Protein AF-A0A6J7ZLH0-F1 (afdb_monomer_lite)

Sequence (372 aa):
METKRLFKFSWMVMALAVLSSPLTAQSQAEALPAGVPGARCGTLSNPTIGTLCYTVTPGGGKVNAGGSPKNFPEVIIQATEPEYVIAEVILEIISVAGDRNLPSVSQLSAGGQASVVTKATEKLRELKQTRAEIQAKATVLSGPALIEAQAKLSTLQEEERIFENTVTSVTAAGQDAGKIKVSGASARSRSCGWANTDTCGSWVEYNIYVVKRYIGDPIAAYNRAFAVANDAKNTITRLVEENQRQSVQPSSPACVSVDSKNGWQTFNLPGQFSRIVGITGAWTILQGNHSFVGASGYAGEEANILAPYNDNKADRNSPFGALLVQLPNSGNQWISSPQSLNQPISQIAMRINDADGGLGDNSGALQVCFGN

pLDDT: mean 86.17, std 15.16, range [37.31, 98.69]

Structure (mmCIF, N/CA/C/O backbone):
data_AF-A0A6J7ZLH0-F1
#
_entry.id   AF-A0A6J7ZLH0-F1
#
loop_
_atom_site.group_PDB
_atom_site.id
_atom_site.type_symbol
_atom_site.label_atom_id
_atom_site.label_alt_id
_atom_site.label_comp_id
_atom_site.label_asym_id
_atom_site.label_entity_id
_atom_site.label_seq_id
_atom_site.pdbx_PDB_ins_code
_atom_site.Cartn_x
_atom_site.Cartn_y
_atom_site.Cartn_z
_atom_site.occupancy
_atom_site.B_iso_or_equiv
_atom_site.auth_seq_id
_atom_site.auth_comp_id
_atom_site.auth_asym_id
_atom_site.auth_atom_id
_atom_site.pdbx_PDB_model_num
ATOM 1 N N . MET A 1 1 ? 56.685 -31.724 23.270 1.00 37.31 1 MET A N 1
ATOM 2 C CA . MET A 1 1 ? 56.372 -32.252 21.924 1.00 37.31 1 MET A CA 1
ATOM 3 C C . MET A 1 1 ? 55.233 -31.394 21.400 1.00 37.31 1 MET A C 1
ATOM 5 O O . MET A 1 1 ? 54.235 -31.320 22.086 1.00 37.31 1 MET A O 1
ATOM 9 N N . GLU A 1 2 ? 55.313 -30.617 20.332 1.00 41.97 2 GLU A N 1
ATOM 10 C CA . GLU A 1 2 ? 56.259 -30.545 19.226 1.00 41.97 2 GLU A CA 1
ATOM 11 C C . GLU A 1 2 ? 56.197 -29.102 18.684 1.00 41.97 2 GLU A C 1
ATOM 13 O O . GLU A 1 2 ? 55.125 -28.528 18.510 1.00 41.97 2 GLU A O 1
ATOM 18 N N . THR A 1 3 ? 57.360 -28.488 18.505 1.00 49.75 3 THR A N 1
ATOM 19 C CA . THR A 1 3 ? 57.584 -27.123 18.019 1.00 49.75 3 THR A CA 1
ATOM 20 C C . THR A 1 3 ? 57.674 -27.128 16.493 1.00 49.75 3 THR A C 1
ATOM 22 O O . THR A 1 3 ? 58.438 -27.916 15.939 1.00 49.75 3 THR A O 1
ATOM 25 N N . LYS A 1 4 ? 56.994 -26.210 15.788 1.00 48.66 4 LYS A N 1
ATOM 26 C CA . LYS A 1 4 ? 57.308 -25.918 14.375 1.00 48.66 4 LYS A CA 1
ATOM 27 C C . LYS A 1 4 ? 57.580 -24.434 14.144 1.00 48.66 4 LYS A C 1
ATOM 29 O O . LYS A 1 4 ? 56.842 -23.556 14.577 1.00 48.66 4 LYS A O 1
ATOM 34 N N . ARG A 1 5 ? 58.746 -24.222 13.531 1.00 48.12 5 ARG A N 1
ATOM 35 C CA . ARG A 1 5 ? 59.520 -22.989 13.380 1.00 48.12 5 ARG A CA 1
ATOM 36 C C . ARG A 1 5 ? 59.145 -22.220 12.110 1.00 48.12 5 ARG A C 1
ATOM 38 O O . ARG A 1 5 ? 58.724 -22.802 11.117 1.00 48.12 5 ARG A O 1
ATOM 45 N N . LEU A 1 6 ? 59.428 -20.919 12.175 1.00 44.88 6 LEU A N 1
ATOM 46 C CA . LEU A 1 6 ? 59.580 -19.962 11.077 1.00 44.88 6 LEU A CA 1
ATOM 47 C C . LEU A 1 6 ? 60.466 -20.467 9.924 1.00 44.88 6 LEU A C 1
ATOM 49 O O . LEU A 1 6 ? 61.547 -20.991 10.177 1.00 44.88 6 LEU A O 1
ATOM 53 N N . PHE A 1 7 ? 60.092 -20.109 8.692 1.00 40.12 7 PHE A N 1
ATOM 54 C CA . PHE A 1 7 ? 61.034 -19.785 7.614 1.00 40.12 7 PHE A CA 1
ATOM 55 C C . PHE A 1 7 ? 60.488 -18.602 6.800 1.00 40.12 7 PHE A C 1
ATOM 57 O O . PHE A 1 7 ? 59.499 -18.725 6.083 1.00 40.12 7 PHE A O 1
ATOM 64 N N . LYS A 1 8 ? 61.133 -17.437 6.934 1.00 41.41 8 LYS A N 1
ATOM 65 C CA . LYS A 1 8 ? 60.992 -16.307 6.009 1.00 41.41 8 LYS A CA 1
ATOM 66 C C . LYS A 1 8 ? 62.053 -16.483 4.925 1.00 41.41 8 LYS A C 1
ATOM 68 O O . LYS A 1 8 ? 63.238 -16.388 5.227 1.00 41.41 8 LYS A O 1
ATOM 73 N N . PHE A 1 9 ? 61.636 -16.733 3.689 1.00 39.53 9 PHE A N 1
ATOM 74 C CA . PHE A 1 9 ? 62.509 -16.660 2.518 1.00 39.53 9 PHE A CA 1
ATOM 75 C C . PHE A 1 9 ? 62.306 -15.297 1.853 1.00 39.53 9 PHE A C 1
ATOM 77 O O . PHE A 1 9 ? 61.264 -15.036 1.259 1.00 39.53 9 PHE A O 1
ATOM 84 N N . SER A 1 10 ? 63.297 -14.417 2.001 1.00 38.56 10 SER A N 1
ATOM 85 C CA . SER A 1 10 ? 63.389 -13.154 1.270 1.00 38.56 10 SER A CA 1
ATOM 86 C C . SER A 1 10 ? 64.143 -13.421 -0.030 1.00 38.56 10 SER A C 1
ATOM 88 O O . SER A 1 10 ? 65.356 -13.623 -0.008 1.00 38.56 10 SER A O 1
ATOM 90 N N . TRP A 1 11 ? 63.425 -13.475 -1.152 1.00 41.34 11 TRP A N 1
ATOM 91 C CA . TRP A 1 11 ? 64.023 -13.468 -2.485 1.00 41.34 11 TRP A CA 1
ATOM 92 C C . TRP A 1 11 ? 64.081 -12.024 -2.973 1.00 41.34 11 TRP A C 1
ATOM 94 O O . TRP A 1 11 ? 63.075 -11.434 -3.360 1.00 41.34 11 TRP A O 1
ATOM 104 N N . MET A 1 12 ? 65.278 -11.450 -2.923 1.00 39.06 12 MET A N 1
ATOM 105 C CA . MET A 1 12 ? 65.593 -10.159 -3.518 1.00 39.06 12 MET A CA 1
ATOM 106 C C . MET A 1 12 ? 65.836 -10.394 -5.015 1.00 39.06 12 MET A C 1
ATOM 108 O O . MET A 1 12 ? 66.940 -10.731 -5.433 1.00 39.06 12 MET A O 1
ATOM 112 N N . VAL A 1 13 ? 64.774 -10.302 -5.819 1.00 45.72 13 VAL A N 1
ATOM 113 C CA . VAL A 1 13 ? 64.870 -10.334 -7.284 1.00 45.72 13 VAL A CA 1
ATOM 114 C C . VAL A 1 13 ? 65.174 -8.920 -7.765 1.00 45.72 13 VAL A C 1
ATOM 116 O O . VAL A 1 13 ? 64.354 -8.011 -7.650 1.00 45.72 13 VAL A O 1
ATOM 119 N N . MET A 1 14 ? 66.382 -8.742 -8.290 1.00 43.59 14 MET A N 1
ATOM 120 C CA . MET A 1 14 ? 66.830 -7.534 -8.974 1.00 43.59 14 MET A CA 1
ATOM 121 C C . MET A 1 14 ? 66.132 -7.483 -10.342 1.00 43.59 14 MET A C 1
ATOM 123 O O . MET A 1 14 ? 66.561 -8.125 -11.299 1.00 43.59 14 MET A O 1
ATOM 127 N N . ALA A 1 15 ? 64.997 -6.787 -10.417 1.00 45.91 15 ALA A N 1
ATOM 128 C CA . ALA A 1 15 ? 64.276 -6.570 -11.665 1.00 45.91 15 ALA A CA 1
ATOM 129 C C . ALA A 1 15 ? 64.981 -5.478 -12.484 1.00 45.91 15 ALA A C 1
ATOM 131 O O . ALA A 1 15 ? 64.991 -4.305 -12.112 1.00 45.91 15 ALA A O 1
ATOM 132 N N . LEU A 1 16 ? 65.576 -5.884 -13.606 1.00 41.50 16 LEU A N 1
ATOM 133 C CA . LEU A 1 16 ? 66.049 -4.991 -14.656 1.00 41.50 16 LEU A CA 1
ATOM 134 C C . LEU A 1 16 ? 64.831 -4.252 -15.241 1.00 41.50 16 LEU A C 1
ATOM 136 O O . LEU A 1 16 ? 63.992 -4.855 -15.911 1.00 41.50 16 LEU A O 1
ATOM 140 N N . ALA A 1 17 ? 64.711 -2.954 -14.969 1.00 45.16 17 ALA A N 1
ATOM 141 C CA . ALA A 1 17 ? 63.686 -2.102 -15.560 1.00 45.16 17 ALA A CA 1
ATOM 142 C C . ALA A 1 17 ? 64.024 -1.832 -17.035 1.00 45.16 17 ALA A C 1
ATOM 144 O O . ALA A 1 17 ? 64.732 -0.882 -17.365 1.00 45.16 17 ALA A O 1
ATOM 145 N N . VAL A 1 18 ? 63.517 -2.674 -17.936 1.00 47.25 18 VAL A N 1
ATOM 146 C CA . VAL A 1 18 ? 63.432 -2.335 -19.360 1.00 47.25 18 VAL A CA 1
ATOM 147 C C . VAL A 1 18 ? 62.263 -1.365 -19.514 1.00 47.25 18 VAL A C 1
ATOM 149 O O . VAL A 1 18 ? 61.099 -1.767 -19.485 1.00 47.25 18 VAL A O 1
ATOM 152 N N . LEU A 1 19 ? 62.581 -0.075 -19.651 1.00 46.66 19 LEU A N 1
ATOM 153 C CA . LEU A 1 19 ? 61.657 0.983 -20.062 1.00 46.66 19 LEU A CA 1
ATOM 154 C C . LEU A 1 19 ? 61.189 0.712 -21.501 1.00 46.66 19 LEU A C 1
ATOM 156 O O . LEU A 1 19 ? 61.671 1.303 -22.461 1.00 46.66 19 LEU A O 1
ATOM 160 N N . SER A 1 20 ? 60.252 -0.218 -21.651 1.00 49.81 20 SER A N 1
ATOM 161 C CA . SER A 1 20 ? 59.418 -0.325 -22.842 1.00 49.81 20 SER A CA 1
ATOM 162 C C . SER A 1 20 ? 58.285 0.677 -22.667 1.00 49.81 20 SER A C 1
ATOM 164 O O . SER A 1 20 ? 57.265 0.392 -22.046 1.00 49.81 20 SER A O 1
ATOM 166 N N . SER A 1 21 ? 58.489 1.902 -23.151 1.00 49.56 21 SER A N 1
ATOM 167 C CA . SER A 1 21 ? 57.381 2.838 -23.324 1.00 49.56 21 SER A CA 1
ATOM 168 C C . SER A 1 21 ? 56.337 2.141 -24.199 1.00 49.56 21 SER A C 1
ATOM 170 O O . SER A 1 21 ? 56.670 1.783 -25.333 1.00 49.56 21 SER A O 1
ATOM 172 N N . PRO A 1 22 ? 55.104 1.896 -23.718 1.00 58.06 22 PRO A N 1
ATOM 173 C CA . PRO A 1 22 ? 54.070 1.409 -24.606 1.00 58.06 22 PRO A CA 1
ATOM 174 C C . PRO A 1 22 ? 53.889 2.491 -25.666 1.00 58.06 22 PRO A C 1
ATOM 176 O O . PRO A 1 22 ? 53.563 3.634 -25.333 1.00 58.06 22 PRO A O 1
ATOM 179 N N . LEU A 1 23 ? 54.127 2.150 -26.937 1.00 48.34 23 LEU A N 1
ATOM 180 C CA . LEU A 1 23 ? 53.520 2.890 -28.033 1.00 48.34 23 LEU A CA 1
ATOM 181 C C . LEU A 1 23 ? 52.018 2.816 -27.767 1.00 48.34 23 LEU A C 1
ATOM 183 O O . LEU A 1 23 ? 51.360 1.821 -28.066 1.00 48.34 23 LEU A O 1
ATOM 187 N N . THR A 1 24 ? 51.489 3.848 -27.118 1.00 57.47 24 THR A N 1
ATOM 188 C CA . THR A 1 24 ? 50.063 4.099 -27.068 1.00 57.47 24 THR A CA 1
ATOM 189 C C . THR A 1 24 ? 49.700 4.355 -28.513 1.00 57.47 24 THR A C 1
ATOM 191 O O . THR A 1 24 ? 49.988 5.417 -29.060 1.00 57.47 24 THR A O 1
ATOM 194 N N . ALA A 1 25 ? 49.154 3.330 -29.166 1.00 53.00 25 ALA A N 1
ATOM 195 C CA . ALA A 1 25 ? 48.439 3.504 -30.408 1.00 53.00 25 ALA A CA 1
ATOM 196 C C . ALA A 1 25 ? 47.351 4.534 -30.101 1.00 53.00 25 ALA A C 1
ATOM 198 O O . ALA A 1 25 ? 46.326 4.210 -29.503 1.00 53.00 25 ALA A O 1
ATOM 199 N N . GLN A 1 26 ? 47.630 5.802 -30.404 1.00 52.09 26 GLN A N 1
ATOM 200 C CA . GLN A 1 26 ? 46.624 6.842 -30.450 1.00 52.09 26 GLN A CA 1
ATOM 201 C C . GLN A 1 26 ? 45.661 6.375 -31.529 1.00 52.09 26 GLN A C 1
ATOM 203 O O . GLN A 1 26 ? 45.924 6.550 -32.718 1.00 52.09 26 GLN A O 1
ATOM 208 N N . SER A 1 27 ? 44.593 5.686 -31.119 1.00 60.00 27 SER A N 1
ATOM 209 C CA . SER A 1 27 ? 43.479 5.414 -32.007 1.00 60.00 27 SER A CA 1
ATOM 210 C C . SER A 1 27 ? 43.005 6.787 -32.443 1.00 60.00 27 SER A C 1
ATOM 212 O O . SER A 1 27 ? 42.465 7.540 -31.628 1.00 60.00 27 SER A O 1
ATOM 214 N N . GLN A 1 28 ? 43.308 7.159 -33.683 1.00 63.62 28 GLN A N 1
ATOM 215 C CA . GLN A 1 28 ? 42.736 8.348 -34.281 1.00 63.62 28 GLN A CA 1
ATOM 216 C C . GLN A 1 28 ? 41.228 8.157 -34.175 1.00 63.62 28 GLN A C 1
ATOM 218 O O . GLN A 1 28 ? 40.677 7.234 -34.772 1.00 63.62 28 GLN A O 1
ATOM 223 N N . ALA A 1 29 ? 40.597 8.935 -33.296 1.00 72.38 29 ALA A N 1
ATOM 224 C CA . ALA A 1 29 ? 39.160 8.903 -33.137 1.00 72.38 29 ALA A CA 1
ATOM 225 C C . ALA A 1 29 ? 38.584 9.347 -34.479 1.00 72.38 29 ALA A C 1
ATOM 227 O O . ALA A 1 29 ? 38.731 10.504 -34.872 1.00 72.38 29 ALA A O 1
ATOM 228 N N . GLU A 1 30 ? 38.030 8.391 -35.214 1.00 80.25 30 GLU A N 1
ATOM 229 C CA . GLU A 1 30 ? 37.362 8.638 -36.480 1.00 80.25 30 GLU A CA 1
ATOM 230 C C . GLU A 1 30 ? 36.263 9.677 -36.225 1.00 80.25 30 GLU A C 1
ATOM 232 O O . GLU A 1 30 ? 35.485 9.548 -35.273 1.00 80.25 30 GLU A O 1
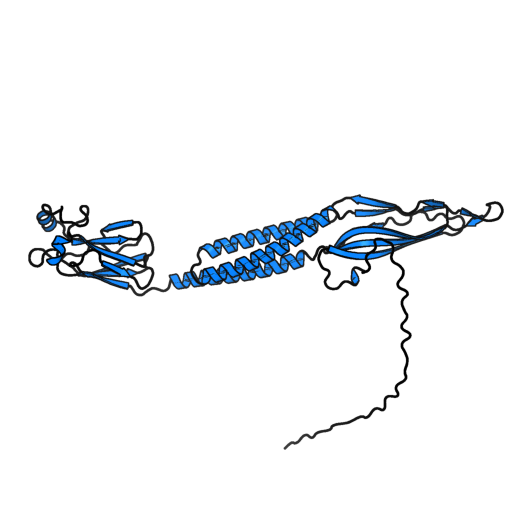ATOM 237 N N . ALA A 1 31 ? 36.268 10.765 -36.996 1.00 89.81 31 ALA A N 1
ATOM 238 C CA . ALA A 1 31 ? 35.326 11.856 -36.790 1.00 89.81 31 ALA A CA 1
ATOM 239 C C . ALA A 1 31 ? 33.901 11.334 -37.024 1.00 89.81 31 ALA A C 1
ATOM 241 O O . ALA A 1 31 ? 33.587 10.860 -38.111 1.00 89.81 31 ALA A O 1
ATOM 242 N N . LEU A 1 32 ? 33.046 11.401 -36.000 1.00 94.38 32 LEU A N 1
ATOM 243 C CA . LEU A 1 32 ? 31.659 10.950 -36.113 1.00 94.38 32 LEU A CA 1
ATOM 244 C C . LEU A 1 32 ? 30.835 11.934 -36.966 1.00 94.38 32 LEU A C 1
ATOM 246 O O . LEU A 1 32 ? 31.039 13.148 -36.849 1.00 94.38 32 LEU A O 1
ATOM 250 N N . PRO A 1 33 ? 29.870 11.448 -37.772 1.00 94.19 33 PRO A N 1
ATOM 251 C CA . PRO A 1 33 ? 28.942 12.312 -38.496 1.00 94.19 33 PRO A CA 1
ATOM 252 C C . PRO A 1 33 ? 28.145 13.235 -37.567 1.00 94.19 33 PRO A C 1
ATOM 254 O O . PRO A 1 33 ? 27.863 12.902 -36.413 1.00 94.19 33 PRO A O 1
ATOM 257 N N . ALA A 1 34 ? 27.716 14.385 -38.094 1.00 94.44 34 ALA A N 1
ATOM 258 C CA . ALA A 1 34 ? 26.834 15.295 -37.368 1.00 94.44 34 ALA A CA 1
ATOM 259 C C . ALA A 1 34 ? 25.542 14.576 -36.931 1.00 94.44 34 ALA A C 1
ATOM 261 O O . ALA A 1 34 ? 24.930 13.863 -37.721 1.00 94.44 34 ALA A O 1
ATOM 262 N N . GLY A 1 35 ? 25.141 14.764 -35.670 1.00 92.00 35 GLY A N 1
ATOM 263 C CA . GLY A 1 35 ? 23.959 14.122 -35.077 1.00 92.00 35 GLY A CA 1
ATOM 264 C C . GLY A 1 35 ? 24.227 12.771 -34.400 1.00 92.00 35 GLY A C 1
ATOM 265 O O . GLY A 1 35 ? 23.422 12.333 -33.581 1.00 92.00 35 GLY A O 1
ATOM 266 N N . VAL A 1 36 ? 25.377 12.130 -34.647 1.00 95.12 36 VAL A N 1
ATOM 267 C CA . VAL A 1 36 ? 25.744 10.885 -33.955 1.00 95.12 36 VAL A CA 1
ATOM 268 C C . VAL A 1 36 ? 26.280 11.216 -32.552 1.00 95.12 36 VAL A C 1
ATOM 270 O O . VAL A 1 36 ? 27.232 11.991 -32.430 1.00 95.12 36 VAL A O 1
ATOM 273 N N . PRO A 1 37 ? 25.712 10.651 -31.468 1.00 95.69 37 PRO A N 1
ATOM 274 C CA . PRO A 1 37 ? 26.214 10.891 -30.118 1.00 95.69 37 PRO A CA 1
ATOM 275 C C . PRO A 1 37 ? 27.626 10.317 -29.938 1.00 95.69 37 PRO A C 1
ATOM 277 O O . PRO A 1 37 ? 27.996 9.332 -30.568 1.00 95.69 37 PRO A O 1
ATOM 280 N N . GLY A 1 38 ? 28.414 10.885 -29.020 1.00 94.56 38 GLY A N 1
ATOM 281 C CA . GLY A 1 38 ? 29.811 10.471 -28.815 1.00 94.56 38 GLY A CA 1
ATOM 282 C C . GLY A 1 38 ? 30.007 9.060 -28.236 1.00 94.56 38 GLY A C 1
ATOM 283 O O . GLY A 1 38 ? 31.114 8.529 -28.291 1.00 94.56 38 GLY A O 1
ATOM 284 N N . ALA A 1 39 ? 28.958 8.434 -27.692 1.00 95.56 39 ALA A N 1
ATOM 285 C CA . ALA A 1 39 ? 29.041 7.145 -27.004 1.00 95.56 39 ALA A CA 1
ATOM 286 C C . ALA A 1 39 ? 28.343 6.013 -27.775 1.00 95.56 39 ALA A C 1
ATOM 288 O O . ALA A 1 39 ? 27.200 6.147 -28.221 1.00 95.56 39 ALA A O 1
ATOM 289 N N . ARG A 1 40 ? 29.005 4.853 -27.867 1.00 95.31 40 ARG A N 1
ATOM 290 C CA . ARG A 1 40 ? 28.391 3.618 -28.376 1.00 95.31 40 ARG A CA 1
ATOM 291 C C . ARG A 1 40 ? 27.485 3.006 -27.310 1.00 95.31 40 ARG A C 1
ATOM 293 O O . ARG A 1 40 ? 27.808 3.043 -26.126 1.00 95.31 40 ARG A O 1
ATOM 300 N N . CYS A 1 41 ? 26.375 2.388 -27.711 1.00 92.94 41 CYS A N 1
ATOM 301 C CA . CYS A 1 41 ? 25.424 1.826 -26.742 1.00 92.94 41 CYS A CA 1
ATOM 302 C C . CYS A 1 41 ? 26.053 0.752 -25.841 1.00 92.94 41 CYS A C 1
ATOM 304 O O . CYS A 1 41 ? 25.832 0.764 -24.638 1.00 92.94 41 CYS A O 1
ATOM 306 N N . GLY A 1 42 ? 26.924 -0.102 -26.388 1.00 91.00 42 GLY A N 1
ATOM 307 C CA . GLY A 1 42 ? 27.613 -1.146 -25.617 1.00 91.00 42 GLY A CA 1
ATOM 308 C C . GLY A 1 42 ? 28.707 -0.651 -24.662 1.00 91.00 42 GLY A C 1
ATOM 309 O O . GLY A 1 42 ? 29.278 -1.462 -23.944 1.00 91.00 42 GLY A O 1
ATOM 310 N N . THR A 1 43 ? 29.033 0.648 -24.659 1.00 93.38 43 THR A N 1
ATOM 311 C CA . THR A 1 43 ? 30.069 1.221 -23.779 1.00 93.38 43 THR A CA 1
ATOM 312 C C . THR A 1 43 ? 29.496 2.027 -22.617 1.00 93.38 43 THR A C 1
ATOM 314 O O . THR A 1 43 ? 30.255 2.491 -21.771 1.00 93.38 43 THR A O 1
ATOM 317 N N . LEU A 1 44 ? 28.178 2.241 -22.577 1.00 93.00 44 LEU A N 1
ATOM 318 C CA . LEU A 1 44 ? 27.542 3.002 -21.507 1.00 93.00 44 LEU A CA 1
ATOM 319 C C . LEU A 1 44 ? 27.370 2.133 -20.260 1.00 93.00 44 LEU A C 1
ATOM 321 O O . LEU A 1 44 ? 26.736 1.083 -20.308 1.00 93.00 44 LEU A O 1
ATOM 325 N N . SER A 1 45 ? 27.890 2.602 -19.129 1.00 92.56 45 SER A N 1
ATOM 326 C CA . SER A 1 45 ? 27.582 2.059 -17.809 1.00 92.56 45 SER A CA 1
ATOM 327 C C . SER A 1 45 ? 26.533 2.942 -17.133 1.00 92.56 45 SER A C 1
ATOM 329 O O . SER A 1 45 ? 26.715 4.150 -17.011 1.00 92.56 45 SER A O 1
ATOM 331 N N . ASN A 1 46 ? 25.424 2.338 -16.697 1.00 89.69 46 ASN A N 1
ATOM 332 C CA . ASN A 1 46 ? 24.328 3.016 -15.991 1.00 89.69 46 ASN A CA 1
ATOM 333 C C . ASN A 1 46 ? 23.779 4.267 -16.716 1.00 89.69 46 ASN A C 1
ATOM 335 O O . ASN A 1 46 ? 23.772 5.354 -16.130 1.00 89.69 46 ASN A O 1
ATOM 339 N N . PRO A 1 47 ? 23.325 4.152 -17.979 1.00 92.75 47 PRO A N 1
ATOM 340 C CA . PRO A 1 47 ? 22.727 5.285 -18.677 1.00 92.75 47 PRO A CA 1
ATOM 341 C C . PRO A 1 47 ? 21.519 5.833 -17.903 1.00 92.75 47 PRO A C 1
ATOM 343 O O . PRO A 1 47 ? 20.722 5.085 -17.335 1.00 92.75 47 PRO A O 1
ATOM 346 N N . THR A 1 48 ? 21.365 7.156 -17.884 1.00 89.12 48 THR A N 1
ATOM 347 C CA . THR A 1 48 ? 20.153 7.804 -17.369 1.00 89.12 48 THR A CA 1
ATOM 348 C C . THR A 1 48 ? 19.082 7.824 -18.456 1.00 89.12 48 THR A C 1
ATOM 350 O O . THR A 1 48 ? 19.401 7.842 -19.650 1.00 89.12 48 THR A O 1
ATOM 353 N N . ILE A 1 49 ? 17.802 7.809 -18.073 1.00 84.81 49 ILE A N 1
ATOM 354 C CA . ILE A 1 49 ? 16.686 7.904 -19.030 1.00 84.81 49 ILE A CA 1
ATOM 355 C C . ILE A 1 49 ? 16.887 9.134 -19.927 1.00 84.81 49 ILE A C 1
ATOM 357 O O . ILE A 1 49 ? 17.158 10.230 -19.442 1.00 84.81 49 ILE A O 1
ATOM 361 N N . GLY A 1 50 ? 16.775 8.940 -21.240 1.00 85.88 50 GLY A N 1
ATOM 362 C CA . GLY A 1 50 ? 17.024 9.965 -22.252 1.00 85.88 50 GLY A CA 1
ATOM 363 C C . GLY A 1 50 ? 18.450 9.983 -22.810 1.00 85.88 50 GLY A C 1
ATOM 364 O O . GLY A 1 50 ? 18.667 10.628 -23.834 1.00 85.88 50 GLY A O 1
ATOM 365 N N . THR A 1 51 ? 19.400 9.255 -22.208 1.00 93.75 51 THR A N 1
ATOM 366 C CA . THR A 1 51 ? 20.775 9.142 -22.727 1.00 93.75 51 THR A CA 1
ATOM 367 C C . THR A 1 51 ? 20.751 8.624 -24.164 1.00 93.75 51 THR A C 1
ATOM 369 O O . THR A 1 51 ? 20.153 7.581 -24.446 1.00 93.75 51 THR A O 1
ATOM 372 N N . LEU A 1 52 ? 21.406 9.353 -25.069 1.00 94.12 52 LEU A N 1
ATOM 373 C CA . LEU A 1 52 ? 21.576 8.948 -26.461 1.00 94.12 52 LEU A CA 1
ATOM 374 C C . LEU A 1 52 ? 22.858 8.136 -26.628 1.00 94.12 52 LEU A C 1
ATOM 376 O O . LEU A 1 52 ? 23.899 8.457 -26.056 1.00 94.12 52 LEU A O 1
ATOM 380 N N . CYS A 1 53 ? 22.790 7.105 -27.454 1.00 95.94 53 CYS A N 1
ATOM 381 C CA . CYS A 1 53 ? 23.933 6.299 -27.853 1.00 95.94 53 CYS A CA 1
ATOM 382 C C . CYS A 1 53 ? 23.771 5.855 -29.300 1.00 95.94 53 CYS A C 1
ATOM 384 O O . CYS A 1 53 ? 22.709 6.051 -29.886 1.00 95.94 53 CYS A O 1
ATOM 386 N N . TYR A 1 54 ? 24.800 5.257 -29.895 1.00 95.88 54 TYR A N 1
ATOM 387 C CA . TYR A 1 54 ? 24.673 4.703 -31.241 1.00 95.88 54 TYR A CA 1
ATOM 388 C C . TYR A 1 54 ? 25.182 3.269 -31.362 1.00 95.88 54 TYR A C 1
ATOM 390 O O . TYR A 1 54 ? 26.049 2.811 -30.611 1.00 95.88 54 TYR A O 1
ATOM 398 N N . THR A 1 55 ? 24.656 2.567 -32.361 1.00 94.88 55 THR A N 1
ATOM 399 C CA . THR A 1 55 ? 25.256 1.356 -32.930 1.00 94.88 55 THR A CA 1
ATOM 400 C C . THR A 1 55 ? 25.552 1.595 -34.401 1.00 94.88 55 THR A C 1
ATOM 402 O O . THR A 1 55 ? 24.750 2.224 -35.087 1.00 94.88 55 THR A O 1
ATOM 405 N N . VAL A 1 56 ? 26.682 1.092 -34.892 1.00 94.25 56 VAL A N 1
ATOM 406 C CA . VAL A 1 56 ? 27.068 1.208 -36.303 1.00 94.25 56 VAL A CA 1
ATOM 407 C C . VAL A 1 56 ? 26.943 -0.148 -36.985 1.00 94.25 56 VAL A C 1
ATOM 409 O O . VAL A 1 56 ? 27.406 -1.155 -36.453 1.00 94.25 56 VAL A O 1
ATOM 412 N N . THR A 1 57 ? 26.299 -0.172 -38.149 1.00 91.00 57 THR A N 1
ATOM 413 C CA . THR A 1 57 ? 26.252 -1.341 -39.032 1.00 91.00 57 THR A CA 1
ATOM 414 C C . THR A 1 57 ? 26.921 -0.965 -40.352 1.00 91.00 57 THR A C 1
ATOM 416 O O . THR A 1 57 ? 26.362 -0.138 -41.080 1.00 91.00 57 THR A O 1
ATOM 419 N N . PRO A 1 58 ? 28.109 -1.514 -40.663 1.00 88.62 58 PRO A N 1
ATOM 420 C CA . PRO A 1 58 ? 28.745 -1.271 -41.949 1.00 88.62 58 PRO A CA 1
ATOM 421 C C . PRO A 1 58 ? 27.956 -1.967 -43.062 1.00 88.62 58 PRO A C 1
ATOM 423 O O . PRO A 1 58 ? 27.401 -3.052 -42.873 1.00 88.62 58 PRO A O 1
ATOM 426 N N . GLY A 1 59 ? 27.916 -1.348 -44.235 1.00 82.81 59 GLY A N 1
ATOM 427 C CA . GLY A 1 59 ? 27.273 -1.880 -45.426 1.00 82.81 59 GLY A CA 1
ATOM 428 C C . GLY A 1 59 ? 27.993 -1.440 -46.695 1.00 82.81 59 GLY A C 1
ATOM 429 O O . GLY A 1 59 ? 28.796 -0.509 -46.704 1.00 82.81 59 GLY A O 1
ATOM 430 N N . GLY A 1 60 ? 27.726 -2.134 -47.795 1.00 77.50 60 GLY A N 1
ATOM 431 C CA . GLY A 1 60 ? 28.333 -1.798 -49.073 1.00 77.50 60 GLY A CA 1
ATOM 432 C C . GLY A 1 60 ? 28.510 -2.990 -49.994 1.00 77.50 60 GLY A C 1
ATOM 433 O O . GLY A 1 60 ? 28.101 -4.111 -49.700 1.00 77.50 60 GLY A O 1
ATOM 434 N N . GLY A 1 61 ? 29.107 -2.718 -51.148 1.00 73.19 61 GLY A N 1
ATOM 435 C CA . GLY A 1 61 ? 29.299 -3.693 -52.210 1.00 73.19 61 GLY A CA 1
ATOM 436 C C . GLY A 1 61 ? 30.143 -3.117 -53.338 1.00 73.19 61 GLY A C 1
ATOM 437 O O . GLY A 1 61 ? 30.053 -1.928 -53.656 1.00 73.19 61 GLY A O 1
ATOM 438 N N . LYS A 1 62 ? 30.970 -3.973 -53.941 1.00 74.19 62 LYS A N 1
ATOM 439 C CA . LYS A 1 62 ? 31.811 -3.655 -55.100 1.00 74.19 62 LYS A CA 1
ATOM 440 C C . LYS A 1 62 ? 31.426 -4.559 -56.261 1.00 74.19 62 LYS A C 1
ATOM 442 O O . LYS A 1 62 ? 31.201 -5.751 -56.060 1.00 74.19 62 LYS A O 1
ATOM 447 N N . VAL A 1 63 ? 31.399 -4.010 -57.469 1.00 65.88 63 VAL A N 1
ATOM 448 C CA . VAL A 1 63 ? 31.309 -4.798 -58.703 1.00 65.88 63 VAL A CA 1
ATOM 449 C C . VAL A 1 63 ? 32.390 -4.399 -59.689 1.00 65.88 63 VAL A C 1
ATOM 451 O O . VAL A 1 63 ? 32.761 -3.229 -59.808 1.00 65.88 63 VAL A O 1
ATOM 454 N N . ASN A 1 64 ? 32.871 -5.404 -60.414 1.00 73.31 64 ASN A N 1
ATOM 455 C CA . ASN A 1 64 ? 33.855 -5.243 -61.473 1.00 73.31 64 ASN A CA 1
ATOM 456 C C . ASN A 1 64 ? 33.256 -4.516 -62.692 1.00 73.31 64 ASN A C 1
ATOM 458 O O . ASN A 1 64 ? 32.040 -4.337 -62.800 1.00 73.31 64 ASN A O 1
ATOM 462 N N . ALA A 1 65 ? 34.131 -4.106 -63.612 1.00 63.84 65 ALA A N 1
ATOM 463 C CA . ALA A 1 65 ? 33.776 -3.550 -64.917 1.00 63.84 65 ALA A CA 1
ATOM 464 C C . ALA A 1 65 ? 32.661 -4.369 -65.605 1.00 63.84 65 ALA A C 1
ATOM 466 O O . ALA A 1 65 ? 32.712 -5.597 -65.628 1.00 63.84 65 ALA A O 1
ATOM 467 N N . GLY A 1 66 ? 31.638 -3.690 -66.127 1.00 60.12 66 GLY A N 1
ATOM 468 C CA . GLY A 1 66 ? 30.490 -4.290 -66.816 1.00 60.12 66 GLY A CA 1
ATOM 469 C C . GLY A 1 66 ? 29.389 -4.828 -65.894 1.00 60.12 66 GLY A C 1
ATOM 470 O O . GLY A 1 66 ? 28.314 -5.188 -66.371 1.00 60.12 66 GLY A O 1
ATOM 471 N N . GLY A 1 67 ? 29.620 -4.863 -64.577 1.00 56.88 67 GLY A N 1
ATOM 472 C CA . GLY A 1 67 ? 28.627 -5.249 -63.579 1.00 56.88 67 GLY A CA 1
ATOM 473 C C . GLY A 1 67 ? 27.948 -4.044 -62.925 1.00 56.88 67 GLY A C 1
ATOM 474 O O . GLY A 1 67 ? 28.603 -3.070 -62.565 1.00 56.88 67 GLY A O 1
ATOM 475 N N . SER A 1 68 ? 26.638 -4.139 -62.688 1.00 57.69 68 SER A N 1
ATOM 476 C CA . SER A 1 68 ? 25.946 -3.315 -61.685 1.00 57.69 68 SER A CA 1
ATOM 477 C C . SER A 1 68 ? 25.797 -4.153 -60.414 1.00 57.69 68 SER A C 1
ATOM 479 O O . SER A 1 68 ? 25.406 -5.319 -60.537 1.00 57.69 68 SER A O 1
ATOM 481 N N . PRO A 1 69 ? 26.031 -3.610 -59.205 1.00 58.38 69 PRO A N 1
ATOM 482 C CA . PRO A 1 69 ? 25.656 -4.288 -57.982 1.00 58.38 69 PRO A CA 1
ATOM 483 C C . PRO A 1 69 ? 24.131 -4.268 -57.953 1.00 58.38 69 PRO A C 1
ATOM 485 O O . PRO A 1 69 ? 23.499 -3.252 -57.660 1.00 58.38 69 PRO A O 1
ATOM 488 N N . LYS A 1 70 ? 23.534 -5.375 -58.384 1.00 57.47 70 LYS A N 1
ATOM 489 C CA . LYS A 1 70 ? 22.101 -5.606 -58.265 1.00 57.47 70 LYS A CA 1
ATOM 490 C C . LYS A 1 70 ? 21.868 -6.201 -56.880 1.00 57.47 70 LYS A C 1
ATOM 492 O O . LYS A 1 70 ? 22.578 -7.125 -56.497 1.00 57.47 70 LYS A O 1
ATOM 497 N N . ASN A 1 71 ? 20.863 -5.690 -56.173 1.00 61.22 71 ASN A N 1
ATOM 498 C CA . ASN A 1 71 ? 20.367 -6.223 -54.899 1.00 61.22 71 ASN A CA 1
ATOM 499 C C . ASN A 1 71 ? 21.297 -5.992 -53.698 1.00 61.22 71 ASN A C 1
ATOM 501 O O . ASN A 1 71 ? 21.730 -6.943 -53.049 1.00 61.22 71 ASN A O 1
ATOM 505 N N . PHE A 1 72 ? 21.563 -4.731 -53.349 1.00 67.50 72 PHE A N 1
ATOM 506 C CA . PHE A 1 72 ? 22.018 -4.468 -51.982 1.00 67.50 72 PHE A CA 1
ATOM 507 C C . PHE A 1 72 ? 20.931 -4.940 -51.010 1.00 67.50 72 PHE A C 1
ATOM 509 O O . PHE A 1 72 ? 19.752 -4.663 -51.258 1.00 67.50 72 PHE A O 1
ATOM 516 N N . PRO A 1 73 ? 21.302 -5.667 -49.945 1.00 72.31 73 PRO A N 1
ATOM 517 C CA . PRO A 1 73 ? 20.331 -6.193 -49.004 1.00 72.31 73 PRO A CA 1
ATOM 518 C C . PRO A 1 73 ? 19.561 -5.032 -48.380 1.00 72.31 73 PRO A C 1
ATOM 520 O O . PRO A 1 73 ? 20.150 -4.064 -47.895 1.00 72.31 73 PRO A O 1
ATOM 523 N N . GLU A 1 74 ? 18.235 -5.125 -48.409 1.00 80.00 74 GLU A N 1
ATOM 524 C CA . GLU A 1 74 ? 17.401 -4.226 -47.626 1.00 80.00 74 GLU A CA 1
ATOM 525 C C . GLU A 1 74 ? 17.685 -4.481 -46.148 1.00 80.00 74 GLU A C 1
ATOM 527 O O . GLU A 1 74 ? 17.573 -5.613 -45.670 1.00 80.00 74 GLU A O 1
ATOM 532 N N . VAL A 1 75 ? 18.060 -3.430 -45.421 1.00 83.56 75 VAL A N 1
ATOM 533 C CA . VAL A 1 75 ? 18.282 -3.522 -43.978 1.00 83.56 75 VAL A CA 1
ATOM 534 C C . VAL A 1 75 ? 17.033 -3.003 -43.285 1.00 83.56 75 VAL A C 1
ATOM 536 O O . VAL A 1 75 ? 16.683 -1.826 -43.409 1.00 83.56 75 VAL A O 1
ATOM 539 N N . ILE A 1 76 ? 16.352 -3.894 -42.565 1.00 83.88 76 ILE A N 1
ATOM 540 C CA . ILE A 1 76 ? 15.242 -3.537 -41.682 1.00 83.88 76 ILE A CA 1
ATOM 541 C C . ILE A 1 76 ? 15.805 -3.383 -40.276 1.00 83.88 76 ILE A C 1
ATOM 543 O O . ILE A 1 76 ? 16.288 -4.341 -39.675 1.00 83.88 76 ILE A O 1
ATOM 547 N N . ILE A 1 77 ? 15.728 -2.167 -39.754 1.00 83.38 77 ILE A N 1
ATOM 548 C CA . ILE A 1 77 ? 16.179 -1.819 -38.415 1.00 83.38 77 ILE A CA 1
ATOM 549 C C . ILE A 1 77 ? 14.948 -1.811 -37.514 1.00 83.38 77 ILE A C 1
ATOM 551 O O . ILE A 1 77 ? 13.994 -1.059 -37.738 1.00 83.38 77 ILE A O 1
ATOM 555 N N . GLN A 1 78 ? 14.972 -2.670 -36.501 1.00 81.38 78 GLN A N 1
ATOM 556 C CA . GLN A 1 78 ? 13.949 -2.755 -35.468 1.00 81.38 78 GLN A CA 1
ATOM 557 C C . GLN A 1 78 ? 14.632 -2.756 -34.101 1.00 81.38 78 GLN A C 1
ATOM 559 O O . GLN A 1 78 ? 15.672 -3.386 -33.922 1.00 81.38 78 GLN A O 1
ATOM 564 N N . ALA A 1 79 ? 14.049 -2.047 -33.134 1.00 76.12 79 ALA A N 1
ATOM 565 C CA . ALA A 1 79 ? 14.526 -2.090 -31.759 1.00 76.12 79 ALA A CA 1
ATOM 566 C C . ALA A 1 79 ? 14.320 -3.504 -31.192 1.00 76.12 79 ALA A C 1
ATOM 568 O O . ALA A 1 79 ? 13.185 -3.955 -31.041 1.00 76.12 79 ALA A O 1
ATOM 569 N N . THR A 1 80 ? 15.416 -4.207 -30.913 1.00 76.06 80 THR A N 1
ATOM 570 C CA . THR A 1 80 ? 15.418 -5.541 -30.288 1.00 76.06 80 THR A CA 1
ATOM 571 C C . THR A 1 80 ? 15.640 -5.482 -28.780 1.00 76.06 80 THR A C 1
ATOM 573 O O . THR A 1 80 ? 15.323 -6.433 -28.073 1.00 76.06 80 THR A O 1
ATOM 576 N N . GLU A 1 81 ? 16.193 -4.376 -28.287 1.00 81.31 81 GLU A N 1
ATOM 577 C CA . GLU A 1 81 ? 16.504 -4.166 -26.876 1.00 81.31 81 GLU A CA 1
ATOM 578 C C . GLU A 1 81 ? 15.318 -3.466 -26.191 1.00 81.31 81 GLU A C 1
ATOM 580 O O . GLU A 1 81 ? 14.895 -2.410 -26.662 1.00 81.31 81 GLU A O 1
ATOM 585 N N . PRO A 1 82 ? 14.771 -4.013 -25.089 1.00 79.06 82 PRO A N 1
ATOM 586 C CA . PRO A 1 82 ? 13.617 -3.425 -24.402 1.00 79.06 82 PRO A CA 1
ATOM 587 C C . PRO A 1 82 ? 13.945 -2.108 -23.682 1.00 79.06 82 PRO A C 1
ATOM 589 O O . PRO A 1 82 ? 13.036 -1.364 -23.333 1.00 79.06 82 PRO A O 1
ATOM 592 N N . GLU A 1 83 ? 15.230 -1.827 -23.467 1.00 88.00 83 GLU A N 1
ATOM 593 C CA . GLU A 1 83 ? 15.734 -0.659 -22.736 1.00 88.00 83 GLU A CA 1
ATOM 594 C C . GLU A 1 83 ? 16.038 0.545 -23.635 1.00 88.00 83 GLU A C 1
ATOM 596 O O . GLU A 1 83 ? 16.384 1.627 -23.153 1.00 88.00 83 GLU A O 1
ATOM 601 N N . TYR A 1 84 ? 15.918 0.371 -24.952 1.00 87.81 84 TYR A N 1
ATOM 602 C CA . TYR A 1 84 ? 16.254 1.390 -25.934 1.00 87.81 84 TYR A CA 1
ATOM 603 C C . TYR A 1 84 ? 15.161 1.522 -26.989 1.00 87.81 84 TYR A C 1
ATOM 605 O O . TYR A 1 84 ? 14.577 0.539 -27.445 1.00 87.81 84 TYR A O 1
ATOM 613 N N . VAL A 1 85 ? 14.955 2.751 -27.455 1.00 87.00 85 VAL A N 1
ATOM 614 C CA . VAL A 1 85 ? 14.205 3.027 -28.685 1.00 87.00 85 VAL A CA 1
ATOM 615 C C . VAL A 1 85 ? 15.106 3.628 -29.742 1.00 87.00 85 VAL A C 1
ATOM 617 O O . VAL A 1 85 ? 16.107 4.268 -29.422 1.00 87.00 85 VAL A O 1
ATOM 620 N N . ILE A 1 86 ? 14.745 3.442 -31.009 1.00 88.31 86 ILE A N 1
ATOM 621 C CA . ILE A 1 86 ? 15.426 4.113 -32.114 1.00 88.31 86 ILE A CA 1
ATOM 622 C C . ILE A 1 86 ? 14.958 5.569 -32.130 1.00 88.31 86 ILE A C 1
ATOM 624 O O . ILE A 1 86 ? 13.767 5.824 -32.275 1.00 88.31 86 ILE A O 1
ATOM 628 N N . ALA A 1 87 ? 15.892 6.499 -31.954 1.00 88.19 87 ALA A N 1
ATOM 629 C CA . ALA A 1 87 ? 15.637 7.935 -32.011 1.00 88.19 87 ALA A CA 1
ATOM 630 C C . ALA A 1 87 ? 15.883 8.490 -33.417 1.00 88.19 87 ALA A C 1
ATOM 632 O O . ALA A 1 87 ? 15.113 9.313 -33.898 1.00 88.19 87 ALA A O 1
ATOM 633 N N . GLU A 1 88 ? 16.949 8.033 -34.076 1.00 89.81 88 GLU A N 1
ATOM 634 C CA . GLU A 1 88 ? 17.339 8.508 -35.401 1.00 89.81 88 GLU A CA 1
ATOM 635 C C . GLU A 1 88 ? 18.158 7.437 -36.132 1.00 89.81 88 GLU A C 1
ATOM 637 O O . GLU A 1 88 ? 18.827 6.608 -35.509 1.00 89.81 88 GLU A O 1
ATOM 642 N N . VAL A 1 89 ? 18.113 7.445 -37.464 1.00 91.25 89 VAL A N 1
ATOM 643 C CA . VAL A 1 89 ? 18.997 6.636 -38.309 1.00 91.25 89 VAL A CA 1
ATOM 644 C C . VAL A 1 89 ? 19.733 7.567 -39.256 1.00 91.25 89 VAL A C 1
ATOM 646 O O . VAL A 1 89 ? 19.117 8.220 -40.094 1.00 91.25 89 VAL A O 1
ATOM 649 N N . ILE A 1 90 ? 21.054 7.594 -39.125 1.00 92.44 90 ILE A N 1
ATOM 650 C CA . ILE A 1 90 ? 21.948 8.435 -39.915 1.00 92.44 90 ILE A CA 1
ATOM 651 C C . ILE A 1 90 ? 22.730 7.527 -40.861 1.00 92.44 90 ILE A C 1
ATOM 653 O O . ILE A 1 90 ? 23.310 6.520 -40.452 1.00 92.44 90 ILE A O 1
ATOM 657 N N . LEU A 1 91 ? 22.730 7.879 -42.142 1.00 91.75 91 LEU A N 1
ATOM 658 C CA . LEU A 1 91 ? 23.458 7.171 -43.185 1.00 91.75 91 LEU A CA 1
ATOM 659 C C . LEU A 1 91 ? 24.680 7.995 -43.590 1.00 91.75 91 LEU A C 1
ATOM 661 O O . LEU A 1 91 ? 24.540 9.114 -44.079 1.00 91.75 91 LEU A O 1
ATOM 665 N N . GLU A 1 92 ? 25.866 7.421 -43.437 1.00 92.19 92 GLU A N 1
ATOM 666 C CA . GLU A 1 92 ? 27.119 8.013 -43.896 1.00 92.19 92 GLU A CA 1
ATOM 667 C C . GLU A 1 92 ? 27.625 7.245 -45.113 1.00 92.19 92 GLU A C 1
ATOM 669 O O . GLU A 1 92 ? 27.796 6.030 -45.060 1.00 92.19 92 GLU A O 1
ATOM 674 N N . ILE A 1 93 ? 27.891 7.947 -46.211 1.00 89.12 93 ILE A N 1
ATOM 675 C CA . ILE A 1 93 ? 28.525 7.355 -47.390 1.00 89.12 93 ILE A CA 1
ATOM 676 C C . ILE A 1 93 ? 30.035 7.541 -47.249 1.00 89.12 93 ILE A C 1
ATOM 678 O O . ILE A 1 93 ? 30.524 8.663 -47.351 1.00 89.12 93 ILE A O 1
ATOM 682 N N . ILE A 1 94 ? 30.759 6.440 -47.057 1.00 89.75 94 ILE A N 1
ATOM 683 C CA . ILE A 1 94 ? 32.219 6.424 -46.901 1.00 89.75 94 ILE A CA 1
ATOM 684 C C . ILE A 1 94 ? 32.886 6.594 -48.266 1.00 89.75 94 ILE A C 1
ATOM 686 O O . ILE A 1 94 ? 33.780 7.418 -48.450 1.00 89.75 94 ILE A O 1
ATOM 690 N N . SER A 1 95 ? 32.445 5.812 -49.255 1.00 86.31 95 SER A N 1
ATOM 691 C CA . SER A 1 95 ? 32.987 5.875 -50.610 1.00 86.31 95 SER A CA 1
ATOM 692 C C . SER A 1 95 ? 31.941 5.488 -51.652 1.00 86.31 95 SER A C 1
ATOM 694 O O . SER A 1 95 ? 31.088 4.633 -51.418 1.00 86.31 95 SER A O 1
ATOM 696 N N . VAL A 1 96 ? 31.971 6.137 -52.821 1.00 83.44 96 VAL A N 1
ATOM 697 C CA . VAL A 1 96 ? 31.057 5.823 -53.927 1.00 83.44 96 VAL A CA 1
ATOM 698 C C . VAL A 1 96 ? 31.699 6.094 -55.286 1.00 83.44 96 VAL A C 1
ATOM 700 O O . VAL A 1 96 ? 32.303 7.146 -55.500 1.00 83.44 96 VAL A O 1
ATOM 703 N N . ALA A 1 97 ? 31.505 5.177 -56.231 1.00 82.00 97 ALA A N 1
ATOM 704 C CA . ALA A 1 97 ? 31.841 5.362 -57.640 1.00 82.00 97 ALA A CA 1
ATOM 705 C C . ALA A 1 97 ? 30.729 4.817 -58.546 1.00 82.00 97 ALA A C 1
ATOM 707 O O . ALA A 1 97 ? 30.191 3.738 -58.297 1.00 82.00 97 ALA A O 1
ATOM 708 N N . GLY A 1 98 ? 30.404 5.557 -59.611 1.00 76.06 98 GLY A N 1
ATOM 709 C CA . GLY A 1 98 ? 29.317 5.230 -60.542 1.00 76.06 98 GLY A CA 1
ATOM 710 C C . GLY A 1 98 ? 28.206 6.288 -60.601 1.00 76.06 98 GLY A C 1
ATOM 711 O O . GLY A 1 98 ? 28.238 7.282 -59.868 1.00 76.06 98 GLY A O 1
ATOM 712 N N . ASP A 1 99 ? 27.228 6.083 -61.489 1.00 69.31 99 ASP A N 1
ATOM 713 C CA . ASP A 1 99 ? 25.982 6.868 -61.508 1.00 69.31 99 ASP A CA 1
ATOM 714 C C . ASP A 1 99 ? 25.040 6.425 -60.394 1.00 69.31 99 ASP A C 1
ATOM 716 O O . ASP A 1 99 ? 24.927 5.234 -60.095 1.00 69.31 99 ASP A O 1
ATOM 720 N N . ARG A 1 100 ? 24.417 7.411 -59.740 1.00 67.62 100 ARG A N 1
ATOM 721 C CA . ARG A 1 100 ? 23.996 7.301 -58.342 1.00 67.62 100 ARG A CA 1
ATOM 722 C C . ARG A 1 100 ? 22.483 7.162 -58.204 1.00 67.62 100 ARG A C 1
ATOM 724 O O . ARG A 1 100 ? 21.765 8.121 -58.454 1.00 67.62 100 ARG A O 1
ATOM 731 N N . ASN A 1 101 ? 22.042 6.033 -57.657 1.00 75.44 101 ASN A N 1
ATOM 732 C CA . ASN A 1 101 ? 20.927 6.033 -56.712 1.00 75.44 101 ASN A CA 1
ATOM 733 C C . ASN A 1 101 ? 21.528 5.832 -55.321 1.00 75.44 101 ASN A C 1
ATOM 735 O O . ASN A 1 101 ? 22.050 4.755 -55.023 1.00 75.44 101 ASN A O 1
ATOM 739 N N . LEU A 1 102 ? 21.524 6.890 -54.510 1.00 78.69 102 LEU A N 1
ATOM 740 C CA . LEU A 1 102 ? 22.009 6.821 -53.134 1.00 78.69 102 LEU A CA 1
ATOM 741 C C . LEU A 1 102 ? 21.056 5.970 -52.282 1.00 78.69 102 LEU A C 1
ATOM 743 O O . LEU A 1 102 ? 19.868 5.898 -52.609 1.00 78.69 102 LEU A O 1
ATOM 747 N N . PRO A 1 103 ? 21.547 5.326 -51.207 1.00 79.62 103 PRO A N 1
ATOM 748 C CA . PRO A 1 103 ? 20.664 4.607 -50.307 1.00 79.62 103 PRO A CA 1
ATOM 749 C C . PRO A 1 103 ? 19.684 5.605 -49.683 1.00 79.62 103 PRO A C 1
ATOM 751 O O . PRO A 1 103 ? 20.055 6.737 -49.365 1.00 79.62 103 PRO A O 1
ATOM 754 N N . SER A 1 104 ? 18.432 5.191 -49.515 1.00 82.88 104 SER A N 1
ATOM 755 C CA . SER A 1 104 ? 17.391 6.027 -48.917 1.00 82.88 104 SER A CA 1
ATOM 756 C C . SER A 1 104 ? 16.864 5.386 -47.644 1.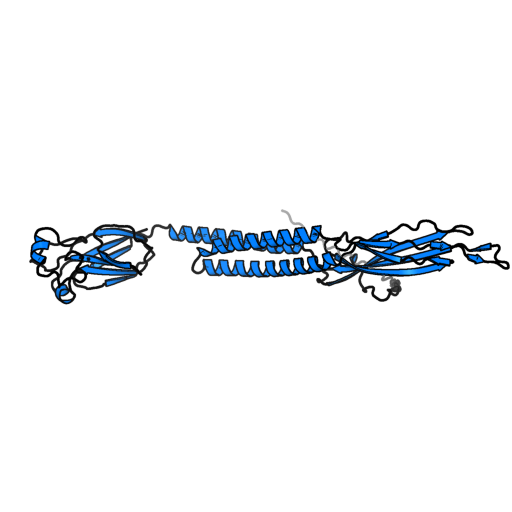00 82.88 104 SER A C 1
ATOM 758 O O . SER A 1 104 ? 16.552 4.191 -47.622 1.00 82.88 104 SER A O 1
ATOM 760 N N . VAL A 1 105 ? 16.712 6.191 -46.598 1.00 85.50 105 VAL A N 1
ATOM 761 C CA . VAL A 1 105 ? 16.083 5.783 -45.342 1.00 85.50 105 VAL A CA 1
ATOM 762 C C . VAL A 1 105 ? 14.587 6.078 -45.431 1.00 85.50 105 VAL A C 1
ATOM 764 O O . VAL A 1 105 ? 14.187 7.170 -45.824 1.00 85.50 105 VAL A O 1
ATOM 767 N N . SER A 1 106 ? 13.754 5.098 -45.094 1.00 85.94 106 SER A N 1
ATOM 768 C CA . SER A 1 106 ? 12.294 5.225 -45.088 1.00 85.94 106 SER A CA 1
ATOM 769 C C . SER A 1 106 ? 11.712 4.570 -43.840 1.00 85.94 106 SER A C 1
ATOM 771 O O . SER A 1 106 ? 12.194 3.527 -43.398 1.00 85.94 106 SER A O 1
ATOM 773 N N . GLN A 1 107 ? 10.678 5.168 -43.255 1.00 83.19 107 GLN A N 1
ATOM 774 C CA . GLN A 1 107 ? 9.959 4.581 -42.127 1.00 83.19 107 GLN A CA 1
ATOM 775 C C . GLN A 1 107 ? 8.865 3.646 -42.660 1.00 83.19 107 GLN A C 1
ATOM 777 O O . GLN A 1 107 ? 8.002 4.067 -43.423 1.00 83.19 107 GLN A O 1
ATOM 782 N N . LEU A 1 108 ? 8.913 2.368 -42.279 1.00 80.88 108 LEU A N 1
ATOM 783 C CA . LEU A 1 108 ? 7.948 1.341 -42.688 1.00 80.88 108 LEU A CA 1
ATOM 784 C C . LEU A 1 108 ? 6.676 1.345 -41.839 1.00 80.88 108 LEU A C 1
ATOM 786 O O . LEU A 1 108 ? 5.598 1.043 -42.341 1.00 80.88 108 LEU A O 1
ATOM 790 N N . SER A 1 109 ? 6.796 1.622 -40.542 1.00 77.81 109 SER A N 1
ATOM 791 C CA . SER A 1 109 ? 5.660 1.675 -39.618 1.00 77.81 109 SER A CA 1
ATOM 792 C C . SER A 1 109 ? 6.019 2.494 -38.385 1.00 77.81 109 SER A C 1
ATOM 794 O O . SER A 1 109 ? 7.191 2.547 -38.021 1.00 77.81 109 SER A O 1
ATOM 796 N N . ALA A 1 110 ? 5.026 3.076 -37.713 1.00 72.19 110 ALA A N 1
ATOM 797 C CA . ALA A 1 110 ? 5.140 3.541 -36.327 1.00 72.19 110 ALA A CA 1
ATOM 798 C C . ALA A 1 110 ? 4.789 2.392 -35.351 1.00 72.19 110 ALA A C 1
ATOM 800 O O . ALA A 1 110 ? 4.149 1.421 -35.761 1.00 72.19 110 ALA A O 1
ATOM 801 N N . GLY A 1 111 ? 5.204 2.471 -34.081 1.00 65.25 111 GLY A N 1
ATOM 802 C CA . GLY A 1 111 ? 4.700 1.572 -33.027 1.00 65.25 111 GLY A CA 1
ATOM 803 C C . GLY A 1 111 ? 5.389 0.208 -32.860 1.00 65.25 111 GLY A C 1
ATOM 804 O O . GLY A 1 111 ? 4.750 -0.760 -32.444 1.00 65.25 111 GLY A O 1
ATOM 805 N N . GLY A 1 112 ? 6.685 0.087 -33.158 1.00 63.00 112 GLY A N 1
ATOM 806 C CA . GLY A 1 112 ? 7.433 -1.178 -33.102 1.00 63.00 112 GLY A CA 1
ATOM 807 C C . GLY A 1 112 ? 7.544 -1.844 -31.719 1.00 63.00 112 GLY A C 1
ATOM 808 O O . GLY A 1 112 ? 7.971 -2.996 -31.653 1.00 63.00 112 GLY A O 1
ATOM 809 N N . GLN A 1 113 ? 7.147 -1.167 -30.633 1.00 71.69 113 GLN A N 1
ATOM 810 C CA . GLN A 1 113 ? 7.249 -1.668 -29.253 1.00 71.69 113 GLN A CA 1
ATOM 811 C C . GLN A 1 113 ? 5.904 -1.829 -28.520 1.00 71.69 113 GLN A C 1
ATOM 813 O O . GLN A 1 113 ? 5.866 -1.857 -27.288 1.00 71.69 113 GLN A O 1
ATOM 818 N N . ALA A 1 114 ? 4.792 -1.998 -29.245 1.00 75.94 114 ALA A N 1
ATOM 819 C CA . ALA A 1 114 ? 3.461 -2.148 -28.642 1.00 75.94 114 ALA A CA 1
ATOM 820 C C . ALA A 1 114 ? 3.385 -3.229 -27.537 1.00 75.94 114 ALA A C 1
ATOM 822 O O . ALA A 1 114 ? 2.678 -3.044 -26.547 1.00 75.94 114 ALA A O 1
ATOM 823 N N . SER A 1 115 ? 4.137 -4.331 -27.657 1.00 81.94 115 SER A N 1
ATOM 824 C CA . SER A 1 115 ? 4.167 -5.404 -26.650 1.00 81.94 115 SER A CA 1
ATOM 825 C C . SER A 1 115 ? 4.844 -4.991 -25.338 1.00 81.94 115 SER A C 1
ATOM 827 O O . SER A 1 115 ? 4.335 -5.324 -24.268 1.00 81.94 115 SER A O 1
ATOM 829 N N . VAL A 1 116 ? 5.957 -4.250 -25.402 1.00 83.88 116 VAL A N 1
ATOM 830 C CA . VAL A 1 116 ? 6.676 -3.751 -24.216 1.00 83.88 116 VAL A CA 1
ATOM 831 C C . VAL A 1 116 ? 5.812 -2.730 -23.485 1.00 83.88 116 VAL A C 1
ATOM 833 O O . VAL A 1 116 ? 5.631 -2.849 -22.275 1.00 83.88 116 VAL A O 1
ATOM 836 N N . VAL A 1 117 ? 5.208 -1.795 -24.229 1.00 86.00 117 VAL A N 1
ATOM 837 C CA . VAL A 1 117 ? 4.274 -0.799 -23.683 1.00 86.00 117 VAL A CA 1
ATOM 838 C C . VAL A 1 117 ? 3.096 -1.491 -23.001 1.00 86.00 117 VAL A C 1
ATOM 840 O O . VAL A 1 117 ? 2.865 -1.266 -21.817 1.00 86.00 117 VAL A O 1
ATOM 843 N N . THR A 1 118 ? 2.415 -2.405 -23.701 1.00 88.69 118 THR A N 1
ATOM 844 C CA . THR A 1 118 ? 1.253 -3.133 -23.159 1.00 88.69 118 THR A CA 1
ATOM 845 C C . THR A 1 118 ? 1.603 -3.870 -21.868 1.00 88.69 118 THR A C 1
ATOM 847 O O . THR A 1 118 ? 0.887 -3.749 -20.874 1.00 88.69 118 THR A O 1
ATOM 850 N N . LYS A 1 119 ? 2.735 -4.586 -21.846 1.00 90.94 119 LYS A N 1
ATOM 851 C CA . LYS A 1 119 ? 3.187 -5.330 -20.665 1.00 90.94 119 LYS A CA 1
ATOM 852 C C . LYS A 1 119 ? 3.529 -4.399 -19.498 1.00 90.94 119 LYS A C 1
ATOM 854 O O . LYS A 1 119 ? 3.177 -4.698 -18.360 1.00 90.94 119 LYS A O 1
ATOM 859 N N . ALA A 1 120 ? 4.189 -3.272 -19.758 1.00 91.31 120 ALA A N 1
ATOM 860 C CA . ALA A 1 120 ? 4.534 -2.299 -18.725 1.00 91.31 120 ALA A CA 1
ATOM 861 C C . ALA A 1 120 ? 3.275 -1.628 -18.137 1.00 91.31 120 ALA A C 1
ATOM 863 O O . ALA A 1 120 ? 3.146 -1.517 -16.917 1.00 91.31 120 ALA A O 1
ATOM 864 N N . THR A 1 121 ? 2.302 -1.270 -18.982 1.00 93.75 121 THR A N 1
ATOM 865 C CA . THR A 1 121 ? 0.993 -0.748 -18.558 1.00 93.75 121 THR A CA 1
ATOM 866 C C . THR A 1 121 ? 0.212 -1.765 -17.723 1.00 93.75 121 THR A C 1
ATOM 868 O O . THR A 1 121 ? -0.348 -1.412 -16.684 1.00 93.75 121 THR A O 1
ATOM 871 N N . GLU A 1 122 ? 0.191 -3.036 -18.133 1.00 95.38 122 GLU A N 1
ATOM 872 C CA . GLU A 1 122 ? -0.458 -4.108 -17.374 1.00 95.38 122 GLU A CA 1
ATOM 873 C C . GLU A 1 122 ? 0.161 -4.264 -15.980 1.00 95.38 122 GLU A C 1
ATOM 875 O O . GLU A 1 122 ? -0.560 -4.324 -14.981 1.00 95.38 122 GLU A O 1
ATOM 880 N N . LYS A 1 123 ? 1.493 -4.250 -15.897 1.00 96.12 123 LYS A N 1
ATOM 881 C CA . LYS A 1 123 ? 2.218 -4.328 -14.628 1.00 96.12 123 LYS A CA 1
ATOM 882 C C . LYS A 1 123 ? 1.985 -3.126 -13.716 1.00 96.12 123 LYS A C 1
ATOM 884 O O . LYS A 1 123 ? 1.892 -3.296 -12.502 1.00 96.12 123 LYS A O 1
ATOM 889 N N . LEU A 1 124 ? 1.822 -1.926 -14.270 1.00 96.75 124 LEU A N 1
ATOM 890 C CA . LEU A 1 124 ? 1.456 -0.748 -13.478 1.00 96.75 124 LEU A CA 1
ATOM 891 C C . LEU A 1 124 ? 0.054 -0.890 -12.875 1.00 96.75 124 LEU A C 1
ATOM 893 O O . LEU A 1 124 ? -0.163 -0.541 -11.714 1.00 96.75 124 LEU A O 1
ATOM 897 N N . ARG A 1 125 ? -0.895 -1.447 -13.637 1.00 97.50 125 ARG A N 1
ATOM 898 C CA . ARG A 1 125 ? -2.250 -1.737 -13.147 1.00 97.50 125 ARG A CA 1
ATOM 899 C C . ARG A 1 125 ? -2.234 -2.762 -12.007 1.00 97.50 125 ARG A C 1
ATOM 901 O O . ARG A 1 125 ? -2.915 -2.550 -11.007 1.00 97.50 125 ARG A O 1
ATOM 908 N N . GLU A 1 126 ? -1.446 -3.830 -12.134 1.00 97.00 126 GLU A N 1
ATOM 909 C CA . GLU A 1 126 ? -1.253 -4.846 -11.083 1.00 97.00 126 GLU A CA 1
ATOM 910 C C . GLU A 1 126 ? -0.689 -4.236 -9.786 1.00 97.00 126 GLU A C 1
ATOM 912 O O . GLU A 1 126 ? -1.193 -4.506 -8.691 1.00 97.00 126 GLU A O 1
ATOM 917 N N . LEU A 1 127 ? 0.311 -3.357 -9.901 1.00 97.69 127 LEU A N 1
ATOM 918 C CA . LEU A 1 127 ? 0.904 -2.667 -8.753 1.00 97.69 127 LEU A CA 1
ATOM 919 C C . LEU A 1 127 ? -0.109 -1.743 -8.053 1.00 97.69 127 LEU A C 1
ATOM 921 O O . LEU A 1 127 ? -0.248 -1.796 -6.830 1.00 97.69 127 LEU A O 1
ATOM 925 N N . LYS A 1 128 ? -0.878 -0.960 -8.826 1.00 97.94 128 LYS A N 1
ATOM 926 C CA . LYS A 1 128 ? -1.945 -0.082 -8.309 1.00 97.94 128 LYS A CA 1
ATOM 927 C C . LYS A 1 128 ? -3.025 -0.862 -7.558 1.00 97.94 128 LYS A C 1
ATOM 929 O O . LYS A 1 128 ? -3.462 -0.430 -6.489 1.00 97.94 128 LYS A O 1
ATOM 934 N N . GLN A 1 129 ? -3.431 -2.016 -8.089 1.00 98.19 129 GLN A N 1
ATOM 935 C CA . GLN A 1 129 ? -4.372 -2.913 -7.417 1.00 98.19 129 GLN A CA 1
ATOM 936 C C . GLN A 1 129 ? -3.793 -3.432 -6.094 1.00 98.19 129 GLN A C 1
ATOM 938 O O . GLN A 1 129 ? -4.450 -3.343 -5.059 1.00 98.19 129 GLN A O 1
ATOM 943 N N . THR A 1 130 ? -2.539 -3.891 -6.105 1.00 97.50 130 THR A N 1
ATOM 944 C CA . THR A 1 130 ? -1.853 -4.382 -4.900 1.00 97.50 130 THR A CA 1
ATOM 945 C C . THR A 1 130 ? -1.784 -3.305 -3.812 1.00 97.50 130 THR A C 1
ATOM 947 O O . THR A 1 130 ? -2.098 -3.581 -2.654 1.00 97.50 130 THR A O 1
ATOM 950 N N . ARG A 1 131 ? -1.448 -2.054 -4.161 1.00 98.12 131 ARG A N 1
ATOM 951 C CA . ARG A 1 131 ? -1.466 -0.929 -3.210 1.00 98.12 131 ARG A CA 1
ATOM 952 C C . ARG A 1 131 ? -2.854 -0.719 -2.602 1.00 98.12 131 ARG A C 1
ATOM 954 O O . ARG A 1 131 ? -2.954 -0.534 -1.392 1.00 98.12 131 ARG A O 1
ATOM 961 N N . ALA A 1 132 ? -3.912 -0.745 -3.415 1.00 98.25 132 ALA A N 1
ATOM 962 C CA . ALA A 1 132 ? -5.281 -0.560 -2.934 1.00 98.25 132 ALA A CA 1
ATOM 963 C C . ALA A 1 132 ? -5.694 -1.655 -1.932 1.00 98.25 132 ALA A C 1
ATOM 965 O O . ALA A 1 132 ? -6.276 -1.346 -0.893 1.00 98.25 132 ALA A O 1
ATOM 966 N N . GLU A 1 133 ? -5.332 -2.915 -2.192 1.00 97.75 133 GLU A N 1
ATOM 967 C CA . GLU A 1 133 ? -5.563 -4.032 -1.264 1.00 97.75 133 GLU A CA 1
ATOM 968 C C . GLU A 1 133 ? -4.816 -3.846 0.067 1.00 97.75 133 GLU A C 1
ATOM 970 O O . GLU A 1 133 ? -5.385 -4.053 1.142 1.00 97.75 133 GLU A O 1
ATOM 975 N N . ILE A 1 134 ? -3.548 -3.423 0.013 1.00 97.50 134 ILE A N 1
ATOM 976 C CA . ILE A 1 134 ? -2.734 -3.139 1.204 1.00 97.50 134 ILE A CA 1
ATOM 977 C C . ILE A 1 134 ? -3.342 -1.982 2.009 1.00 97.50 134 ILE A C 1
ATOM 979 O O . ILE A 1 134 ? -3.481 -2.078 3.229 1.00 97.50 134 ILE A O 1
ATOM 983 N N . GLN A 1 135 ? -3.745 -0.906 1.331 1.00 98.06 135 GLN A N 1
ATOM 984 C CA . GLN A 1 135 ? -4.360 0.260 1.957 1.00 98.06 135 GLN A CA 1
ATOM 985 C C . GLN A 1 135 ? -5.685 -0.095 2.637 1.00 98.06 135 GLN A C 1
ATOM 987 O O . GLN A 1 135 ? -5.918 0.336 3.763 1.00 98.06 135 GLN A O 1
ATOM 992 N N . ALA A 1 136 ? -6.521 -0.925 2.005 1.00 97.38 136 ALA A N 1
ATOM 993 C CA . ALA A 1 136 ? -7.760 -1.410 2.606 1.00 97.38 136 ALA A CA 1
ATOM 994 C C . ALA A 1 136 ? -7.496 -2.191 3.905 1.00 97.38 136 ALA A C 1
ATOM 996 O O . ALA A 1 136 ? -8.154 -1.943 4.913 1.00 97.38 136 ALA A O 1
ATOM 997 N N . LYS A 1 137 ? -6.485 -3.072 3.927 1.00 96.81 137 LYS A N 1
ATOM 998 C CA . LYS A 1 137 ? -6.094 -3.803 5.146 1.00 96.81 137 LYS A CA 1
ATOM 999 C C . LYS A 1 137 ? -5.572 -2.892 6.256 1.00 96.81 137 LYS A C 1
ATOM 1001 O O . LYS A 1 137 ? -5.802 -3.181 7.422 1.00 96.81 137 LYS A O 1
ATOM 1006 N N . ALA A 1 138 ? -4.898 -1.796 5.918 1.00 96.69 138 ALA A N 1
ATOM 1007 C CA . ALA A 1 138 ? -4.376 -0.863 6.913 1.00 96.69 138 ALA A CA 1
ATOM 1008 C C . ALA A 1 138 ? -5.477 -0.077 7.657 1.00 96.69 138 ALA A C 1
ATOM 1010 O O . ALA A 1 138 ? -5.210 0.457 8.729 1.00 96.69 138 ALA A O 1
ATOM 1011 N N . THR A 1 139 ? -6.712 -0.026 7.137 1.00 96.56 139 THR A N 1
ATOM 1012 C CA . THR A 1 139 ? -7.815 0.757 7.739 1.00 96.56 139 THR A CA 1
ATOM 1013 C C . THR A 1 139 ? -8.260 0.277 9.122 1.00 96.56 139 THR A C 1
ATOM 1015 O O . THR A 1 139 ? -8.840 1.058 9.869 1.00 96.56 139 THR A O 1
ATOM 1018 N N . VAL A 1 140 ? -7.978 -0.979 9.486 1.00 93.50 140 VAL A N 1
ATOM 1019 C CA . VAL A 1 140 ? -8.322 -1.540 10.807 1.00 93.50 140 VAL A CA 1
ATOM 1020 C C . VAL A 1 140 ? -7.235 -1.307 11.861 1.00 93.50 140 VAL A C 1
ATOM 1022 O O . VAL A 1 140 ? -7.415 -1.677 13.020 1.00 93.50 140 VAL A O 1
ATOM 1025 N N . LEU A 1 141 ? -6.086 -0.751 11.467 1.00 92.62 141 LEU A N 1
ATOM 1026 C CA . LEU A 1 141 ? -4.980 -0.464 12.375 1.00 92.62 141 LEU A CA 1
ATOM 1027 C C . LEU A 1 141 ? -5.211 0.857 13.109 1.00 92.62 141 LEU A C 1
ATOM 1029 O O . LEU A 1 141 ? -5.795 1.798 12.575 1.00 92.62 141 LEU A O 1
ATOM 1033 N N . SER A 1 142 ? -4.689 0.948 14.328 1.00 91.06 142 SER A N 1
ATOM 1034 C CA . SER A 1 142 ? -4.715 2.161 15.141 1.00 91.06 142 SER A CA 1
ATOM 1035 C C . SER A 1 142 ? -3.368 2.377 15.838 1.00 91.06 142 SER A C 1
ATOM 1037 O O . SER A 1 142 ? -2.495 1.504 15.840 1.00 91.06 142 SER A O 1
ATOM 1039 N N . GLY A 1 143 ? -3.165 3.577 16.389 1.00 91.75 143 GLY A N 1
ATOM 1040 C CA . GLY A 1 143 ? -1.978 3.899 17.182 1.00 91.75 143 GLY A CA 1
ATOM 1041 C C . GLY A 1 143 ? -0.650 3.711 16.422 1.00 91.75 143 GLY A C 1
ATOM 1042 O O . GLY A 1 143 ? -0.565 4.059 15.241 1.00 91.75 143 GLY A O 1
ATOM 1043 N N . PRO A 1 144 ? 0.401 3.172 17.072 1.00 92.19 144 PRO A N 1
ATOM 1044 C CA . PRO A 1 144 ? 1.719 2.992 16.456 1.00 92.19 144 PRO A CA 1
ATOM 1045 C C . PRO A 1 144 ? 1.721 2.108 15.200 1.00 92.19 144 PRO A C 1
ATOM 1047 O O . PRO A 1 144 ? 2.449 2.398 14.253 1.00 92.19 144 PRO A O 1
ATOM 1050 N N . ALA A 1 145 ? 0.876 1.072 15.154 1.00 93.25 145 ALA A N 1
ATOM 1051 C CA . ALA A 1 145 ? 0.782 0.177 14.001 1.00 93.25 145 ALA A CA 1
ATOM 1052 C C . ALA A 1 145 ? 0.285 0.907 12.742 1.00 93.25 145 ALA A C 1
ATOM 1054 O O . ALA A 1 145 ? 0.765 0.650 11.638 1.00 93.25 145 ALA A O 1
ATOM 1055 N N . LEU A 1 146 ? -0.643 1.858 12.900 1.00 94.75 146 LEU A N 1
ATOM 1056 C CA . LEU A 1 146 ? -1.115 2.683 11.787 1.00 94.75 146 LEU A CA 1
ATOM 1057 C C . LEU A 1 146 ? 0.003 3.580 11.234 1.00 94.75 146 LEU A C 1
ATOM 1059 O O . LEU A 1 146 ? 0.123 3.713 10.019 1.00 94.75 146 LEU A O 1
ATOM 1063 N N . ILE A 1 147 ? 0.841 4.153 12.104 1.00 95.12 147 ILE A N 1
ATOM 1064 C CA . ILE A 1 147 ? 1.978 4.996 11.698 1.00 95.12 147 ILE A CA 1
ATOM 1065 C C . ILE A 1 147 ? 2.982 4.178 10.873 1.00 95.12 147 ILE A C 1
ATOM 1067 O O . ILE A 1 147 ? 3.413 4.618 9.806 1.00 95.12 147 ILE A O 1
ATOM 1071 N N . GLU A 1 148 ? 3.318 2.964 11.322 1.00 96.31 148 GLU A N 1
ATOM 1072 C CA . GLU A 1 148 ? 4.211 2.061 10.582 1.00 96.31 148 GLU A CA 1
ATOM 1073 C C . GLU A 1 148 ? 3.618 1.669 9.218 1.00 96.31 148 GLU A C 1
ATOM 1075 O O . GLU A 1 148 ? 4.300 1.744 8.191 1.00 96.31 148 GLU A O 1
ATOM 1080 N N . ALA A 1 149 ? 2.328 1.319 9.175 1.00 96.19 149 ALA A N 1
ATOM 1081 C CA . ALA A 1 149 ? 1.631 0.995 7.933 1.00 96.19 149 ALA A CA 1
ATOM 1082 C C . ALA A 1 149 ? 1.614 2.173 6.942 1.00 96.19 149 ALA A C 1
ATOM 1084 O O . ALA A 1 149 ? 1.844 1.981 5.746 1.00 96.19 149 ALA A O 1
ATOM 1085 N N . GLN A 1 150 ? 1.388 3.397 7.429 1.00 97.88 150 GLN A N 1
ATOM 1086 C CA . GLN A 1 150 ? 1.425 4.614 6.615 1.00 97.88 150 GLN A CA 1
ATOM 1087 C C . GLN A 1 150 ? 2.821 4.879 6.041 1.00 97.88 150 GLN A C 1
ATOM 1089 O O . GLN A 1 150 ? 2.934 5.240 4.868 1.00 97.88 150 GLN A O 1
ATOM 1094 N N . ALA A 1 151 ? 3.883 4.641 6.816 1.00 97.75 151 ALA A N 1
ATOM 1095 C CA . ALA A 1 151 ? 5.254 4.766 6.325 1.00 97.75 151 ALA A CA 1
ATOM 1096 C C . ALA A 1 151 ? 5.534 3.785 5.173 1.00 97.75 151 ALA A C 1
ATOM 1098 O O . ALA A 1 151 ? 6.038 4.194 4.126 1.00 97.75 151 ALA A O 1
ATOM 1099 N N . LYS A 1 152 ? 5.129 2.513 5.313 1.00 97.88 152 LYS A N 1
ATOM 1100 C CA . LYS A 1 152 ? 5.261 1.499 4.248 1.00 97.88 152 LYS A CA 1
ATOM 1101 C C . LYS A 1 152 ? 4.466 1.859 2.989 1.00 97.88 152 LYS A C 1
ATOM 1103 O O . LYS A 1 152 ? 4.977 1.713 1.880 1.00 97.88 152 LYS A O 1
ATOM 1108 N N . LEU A 1 153 ? 3.235 2.349 3.149 1.00 97.81 153 LEU A N 1
ATOM 1109 C CA . LEU A 1 153 ? 2.400 2.797 2.030 1.00 97.81 153 LEU A CA 1
ATOM 1110 C C . LEU A 1 153 ? 3.008 3.999 1.297 1.00 97.81 153 LEU A C 1
ATOM 1112 O O . LEU A 1 153 ? 2.970 4.024 0.070 1.00 97.81 153 LEU A O 1
ATOM 1116 N N . SER A 1 154 ? 3.603 4.949 2.021 1.00 97.81 154 SER A N 1
ATOM 1117 C CA . SER A 1 154 ? 4.287 6.106 1.430 1.00 97.81 154 SER A CA 1
ATOM 1118 C C . SER A 1 154 ? 5.492 5.686 0.579 1.00 97.81 154 SER A C 1
ATOM 1120 O O . SER A 1 154 ? 5.625 6.112 -0.568 1.00 97.81 154 SER A O 1
ATOM 1122 N N . THR A 1 155 ? 6.325 4.761 1.075 1.00 97.25 155 THR A N 1
ATOM 1123 C CA . THR A 1 155 ? 7.440 4.205 0.285 1.00 97.25 155 THR A CA 1
ATOM 1124 C C . THR A 1 155 ? 6.947 3.486 -0.974 1.00 97.25 155 THR A C 1
ATOM 1126 O O . THR A 1 155 ? 7.511 3.675 -2.049 1.00 97.25 155 THR A O 1
ATOM 1129 N N . LEU A 1 156 ? 5.867 2.701 -0.874 1.00 97.75 156 LEU A N 1
ATOM 1130 C CA . LEU A 1 156 ? 5.261 2.042 -2.035 1.00 97.75 156 LEU A CA 1
ATOM 1131 C C . LEU A 1 156 ? 4.715 3.051 -3.061 1.00 97.75 156 LEU A C 1
ATOM 1133 O O . LEU A 1 156 ? 4.889 2.851 -4.260 1.00 97.75 156 LEU A O 1
ATOM 1137 N N . GLN A 1 157 ? 4.075 4.133 -2.611 1.00 97.94 157 GLN A N 1
ATOM 1138 C CA . GLN A 1 157 ? 3.573 5.191 -3.494 1.00 97.94 157 GLN A CA 1
ATOM 1139 C C . GLN A 1 157 ? 4.699 5.871 -4.279 1.00 97.94 157 GLN A C 1
ATOM 1141 O O . GLN A 1 157 ? 4.529 6.157 -5.463 1.00 97.94 157 GLN A O 1
ATOM 1146 N N . GLU A 1 158 ? 5.851 6.095 -3.647 1.00 97.00 158 GLU A N 1
ATOM 1147 C CA . GLU A 1 158 ? 7.007 6.692 -4.315 1.00 97.00 158 GLU A CA 1
ATOM 1148 C C . GLU A 1 158 ? 7.607 5.761 -5.382 1.00 97.00 158 GLU A C 1
ATOM 1150 O O . GLU A 1 158 ? 7.846 6.188 -6.512 1.00 97.00 158 GLU A O 1
ATOM 1155 N N . GLU A 1 159 ? 7.775 4.471 -5.082 1.00 96.69 159 GLU A N 1
ATOM 1156 C CA . GLU A 1 159 ? 8.246 3.490 -6.072 1.00 96.69 159 GLU A CA 1
ATOM 1157 C C . GLU A 1 159 ? 7.248 3.289 -7.224 1.00 96.69 159 GLU A C 1
ATOM 1159 O O . GLU A 1 159 ? 7.645 3.178 -8.387 1.00 96.69 159 GLU A O 1
ATOM 1164 N N . GLU A 1 160 ? 5.943 3.299 -6.936 1.00 97.12 160 GLU A N 1
ATOM 1165 C CA . GLU A 1 160 ? 4.901 3.284 -7.968 1.00 97.12 160 GLU A CA 1
ATOM 1166 C C . GLU A 1 160 ? 5.017 4.502 -8.889 1.00 97.12 160 GLU A C 1
ATOM 1168 O O . GLU A 1 160 ? 4.957 4.344 -10.108 1.00 97.12 160 GLU A O 1
ATOM 1173 N N . ARG A 1 161 ? 5.241 5.699 -8.333 1.00 96.38 161 ARG A N 1
ATOM 1174 C CA . ARG A 1 161 ? 5.432 6.935 -9.106 1.00 96.38 161 ARG A CA 1
ATOM 1175 C C . ARG A 1 161 ? 6.662 6.847 -10.013 1.00 96.38 161 ARG A C 1
ATOM 1177 O O . ARG A 1 161 ? 6.608 7.256 -11.173 1.00 96.38 161 ARG A O 1
ATOM 1184 N N . ILE A 1 162 ? 7.773 6.297 -9.517 1.00 91.81 162 ILE A N 1
ATOM 1185 C CA . ILE A 1 162 ? 8.985 6.058 -10.319 1.00 91.81 162 ILE A CA 1
ATOM 1186 C C . ILE A 1 162 ? 8.684 5.093 -11.474 1.00 91.81 162 ILE A C 1
ATOM 1188 O O . ILE A 1 162 ? 9.083 5.340 -12.621 1.00 91.81 162 ILE A O 1
ATOM 1192 N N . PHE A 1 163 ? 7.954 4.011 -11.201 1.00 94.88 163 PHE A N 1
ATOM 1193 C CA . PHE A 1 163 ? 7.573 3.056 -12.234 1.00 94.88 163 PHE A CA 1
ATOM 1194 C C . PHE A 1 163 ? 6.594 3.664 -13.252 1.00 94.88 163 PHE A C 1
ATOM 1196 O O . PHE A 1 163 ? 6.788 3.492 -14.452 1.00 94.88 163 PHE A O 1
ATOM 1203 N N . GLU A 1 164 ? 5.613 4.455 -12.820 1.00 95.31 164 GLU A N 1
ATOM 1204 C CA . GLU A 1 164 ? 4.673 5.169 -13.694 1.00 95.31 164 GLU A CA 1
ATOM 1205 C C . GLU A 1 164 ? 5.380 6.153 -14.641 1.00 95.31 164 GLU A C 1
ATOM 1207 O O . GLU A 1 164 ? 5.087 6.185 -15.841 1.00 95.31 164 GLU A O 1
ATOM 1212 N N . ASN A 1 165 ? 6.382 6.886 -14.148 1.00 91.12 165 ASN A N 1
ATOM 1213 C CA . ASN A 1 165 ? 7.230 7.741 -14.988 1.00 91.12 165 ASN A CA 1
ATOM 1214 C C . ASN A 1 165 ? 8.023 6.930 -16.026 1.00 91.12 165 ASN A C 1
ATOM 1216 O O . ASN A 1 165 ? 8.203 7.372 -17.166 1.00 91.12 165 ASN A O 1
ATOM 1220 N N . THR A 1 166 ? 8.472 5.727 -15.653 1.00 90.31 166 THR A N 1
ATOM 1221 C CA . THR A 1 166 ? 9.151 4.802 -16.573 1.00 90.31 166 THR A CA 1
ATOM 1222 C C . THR A 1 166 ? 8.182 4.315 -17.651 1.00 90.31 166 THR A C 1
ATOM 1224 O O . THR A 1 166 ? 8.492 4.404 -18.834 1.00 90.31 166 THR A O 1
ATOM 1227 N N . VAL A 1 167 ? 6.972 3.885 -17.276 1.00 91.44 167 VAL A N 1
ATOM 1228 C CA . VAL A 1 167 ? 5.922 3.462 -18.221 1.00 91.44 167 VAL A CA 1
ATOM 1229 C C . VAL A 1 167 ? 5.548 4.594 -19.175 1.00 91.44 167 VAL A C 1
ATOM 1231 O O . VAL A 1 167 ? 5.405 4.356 -20.372 1.00 91.44 167 VAL A O 1
ATOM 1234 N N . THR A 1 168 ? 5.438 5.827 -18.679 1.00 90.75 168 THR A N 1
ATOM 1235 C CA . THR A 1 168 ? 5.143 7.009 -19.505 1.00 90.75 168 THR A CA 1
ATOM 1236 C C . THR A 1 168 ? 6.256 7.262 -20.520 1.00 90.75 168 THR A C 1
ATOM 1238 O O . THR A 1 168 ? 5.978 7.415 -21.709 1.00 90.75 168 THR A O 1
ATOM 1241 N N . SER A 1 169 ? 7.517 7.211 -20.077 1.00 86.19 169 SER A N 1
ATOM 1242 C CA . SER A 1 169 ? 8.692 7.334 -20.950 1.00 86.19 169 SER A CA 1
ATOM 1243 C C . SER A 1 169 ? 8.721 6.247 -22.028 1.00 86.19 169 SER A C 1
ATOM 1245 O O . SER A 1 169 ? 8.901 6.553 -23.204 1.00 86.19 169 SER A O 1
ATOM 1247 N N . VAL A 1 170 ? 8.487 4.987 -21.646 1.00 84.94 170 VAL A N 1
ATOM 1248 C CA . VAL A 1 170 ? 8.438 3.838 -22.564 1.00 84.94 170 VAL A CA 1
ATOM 1249 C C . VAL A 1 170 ? 7.266 3.952 -23.539 1.00 84.94 170 VAL A C 1
ATOM 1251 O O . VAL A 1 170 ? 7.409 3.610 -24.707 1.00 84.94 170 VAL A O 1
ATOM 1254 N N . THR A 1 171 ? 6.114 4.459 -23.096 1.00 86.69 171 THR A N 1
ATOM 1255 C CA . THR A 1 171 ? 4.926 4.638 -23.946 1.00 86.69 171 THR A CA 1
ATOM 1256 C C . THR A 1 171 ? 5.167 5.693 -25.016 1.00 86.69 171 THR A C 1
ATOM 1258 O O . THR A 1 171 ? 4.932 5.418 -26.191 1.00 86.69 171 THR A O 1
ATOM 1261 N N . ALA A 1 172 ? 5.681 6.864 -24.627 1.00 83.81 172 ALA A N 1
ATOM 1262 C CA . ALA A 1 172 ? 6.038 7.922 -25.570 1.00 83.81 172 ALA A CA 1
ATOM 1263 C C . ALA A 1 172 ? 7.081 7.417 -26.580 1.00 83.81 172 ALA A C 1
ATOM 1265 O O . ALA A 1 172 ? 6.888 7.489 -27.788 1.00 83.81 172 ALA A O 1
ATOM 1266 N N . ALA A 1 173 ? 8.136 6.778 -26.078 1.00 77.62 173 ALA A N 1
ATOM 1267 C CA . ALA A 1 173 ? 9.206 6.242 -26.902 1.00 77.62 173 ALA A CA 1
ATOM 1268 C C . ALA A 1 173 ? 8.746 5.105 -27.839 1.00 77.62 173 ALA A C 1
ATOM 1270 O O . ALA A 1 173 ? 9.203 5.000 -28.977 1.00 77.62 173 ALA A O 1
ATOM 1271 N N . GLY A 1 174 ? 7.833 4.247 -27.382 1.00 75.25 174 GLY A N 1
ATOM 1272 C CA . GLY A 1 174 ? 7.295 3.133 -28.157 1.00 75.25 174 GLY A CA 1
ATOM 1273 C C . GLY A 1 174 ? 6.377 3.570 -29.301 1.00 75.25 174 GLY A C 1
ATOM 1274 O O . GLY A 1 174 ? 6.322 2.875 -30.318 1.00 75.25 174 GLY A O 1
ATOM 1275 N N . GLN A 1 175 ? 5.693 4.712 -29.165 1.00 74.88 175 GLN A N 1
ATOM 1276 C CA . GLN A 1 175 ? 4.933 5.333 -30.258 1.00 74.88 175 GLN A CA 1
ATOM 1277 C C . GLN A 1 175 ? 5.869 5.818 -31.376 1.00 74.88 175 GLN A C 1
ATOM 1279 O O . GLN A 1 175 ? 5.584 5.587 -32.555 1.00 74.88 175 GLN A O 1
ATOM 1284 N N . ASP A 1 176 ? 7.023 6.372 -30.999 1.00 68.06 176 ASP A N 1
ATOM 1285 C CA . ASP A 1 176 ? 8.014 6.937 -31.922 1.00 68.06 176 ASP A CA 1
ATOM 1286 C C . ASP A 1 176 ? 8.940 5.883 -32.559 1.00 68.06 176 ASP A C 1
ATOM 1288 O O . ASP A 1 176 ? 9.521 6.115 -33.621 1.00 68.06 176 ASP A O 1
ATOM 1292 N N . ALA A 1 177 ? 9.063 4.695 -31.952 1.00 66.56 177 ALA A N 1
ATOM 1293 C CA . ALA A 1 177 ? 9.946 3.622 -32.409 1.00 66.56 177 ALA A CA 1
ATOM 1294 C C . ALA A 1 177 ? 9.430 2.957 -33.697 1.00 66.56 177 ALA A C 1
ATOM 1296 O O . ALA A 1 177 ? 8.791 1.898 -33.680 1.00 66.56 177 ALA A O 1
ATOM 1297 N N . GLY A 1 178 ? 9.701 3.583 -34.838 1.00 73.75 178 GLY A N 1
ATOM 1298 C CA . GLY A 1 178 ? 9.335 3.038 -36.134 1.00 73.75 178 GLY A CA 1
ATOM 1299 C C . GLY A 1 178 ? 10.209 1.867 -36.586 1.00 73.75 178 GLY A C 1
ATOM 1300 O O . GLY A 1 178 ? 11.377 1.756 -36.216 1.00 73.75 178 GLY A O 1
ATOM 1301 N N . LYS A 1 179 ? 9.661 0.996 -37.441 1.00 82.06 179 LYS A N 1
ATOM 1302 C CA . LYS A 1 179 ? 10.491 0.099 -38.261 1.00 82.06 179 LYS A CA 1
ATOM 1303 C C . LYS A 1 179 ? 11.114 0.941 -39.362 1.00 82.06 179 LYS A C 1
ATOM 1305 O O . LYS A 1 179 ? 10.381 1.603 -40.093 1.00 82.06 179 LYS A O 1
ATOM 1310 N N . ILE A 1 180 ? 12.433 0.921 -39.495 1.00 83.56 180 ILE A N 1
ATOM 1311 C CA . ILE A 1 180 ? 13.135 1.732 -40.493 1.00 83.56 180 ILE A CA 1
ATOM 1312 C C . ILE A 1 180 ? 13.714 0.807 -41.555 1.00 83.56 180 ILE A C 1
ATOM 1314 O O . ILE A 1 180 ? 14.400 -0.162 -41.241 1.00 83.56 180 ILE A O 1
ATOM 1318 N N . LYS A 1 181 ? 13.423 1.103 -42.819 1.00 86.62 181 LYS A N 1
ATOM 1319 C CA . LYS A 1 181 ? 13.999 0.441 -43.984 1.00 86.62 181 LYS A CA 1
ATOM 1320 C C . LYS A 1 181 ? 15.051 1.341 -44.598 1.00 86.62 181 LYS A C 1
ATOM 1322 O O . LYS A 1 181 ? 14.739 2.437 -45.068 1.00 86.62 181 LYS A O 1
ATOM 1327 N N . VAL A 1 182 ? 16.275 0.836 -44.654 1.00 84.50 182 VAL A N 1
ATOM 1328 C CA . VAL A 1 182 ? 17.325 1.404 -45.494 1.00 84.50 182 VAL A CA 1
ATOM 1329 C C . VAL A 1 182 ? 17.290 0.654 -46.817 1.00 84.50 182 VAL A C 1
ATOM 1331 O O . VAL A 1 182 ? 17.608 -0.535 -46.887 1.00 84.50 182 VAL A O 1
ATOM 1334 N N . SER A 1 183 ? 16.822 1.343 -47.856 1.00 82.12 183 SER A N 1
ATOM 1335 C CA . SER A 1 183 ? 16.789 0.796 -49.210 1.00 82.12 183 SER A CA 1
ATOM 1336 C C . SER A 1 183 ? 18.191 0.844 -49.799 1.00 82.12 183 SER A C 1
ATOM 1338 O O . SER A 1 183 ? 18.902 1.840 -49.646 1.00 82.12 183 SER A O 1
ATOM 1340 N N . GLY A 1 184 ? 18.580 -0.242 -50.462 1.00 71.00 184 GLY A N 1
ATOM 1341 C CA . GLY A 1 184 ? 19.885 -0.372 -51.088 1.00 71.00 184 GLY A CA 1
ATOM 1342 C C . GLY A 1 184 ? 20.185 0.751 -52.082 1.00 71.00 184 GLY A C 1
ATOM 1343 O O . GLY A 1 184 ? 19.307 1.177 -52.832 1.00 71.00 184 GLY A O 1
ATOM 1344 N N . ALA A 1 185 ? 21.437 1.207 -52.116 1.00 66.88 185 ALA A N 1
ATOM 1345 C CA . ALA A 1 185 ? 21.921 2.013 -53.232 1.00 66.88 185 ALA A CA 1
ATOM 1346 C C . ALA A 1 185 ? 21.900 1.190 -54.524 1.00 66.88 185 ALA A C 1
ATOM 1348 O O . ALA A 1 185 ? 21.912 -0.032 -54.499 1.00 66.88 185 ALA A O 1
ATOM 1349 N N . SER A 1 186 ? 21.932 1.836 -55.680 1.00 67.69 186 SER A N 1
ATOM 1350 C CA . SER A 1 186 ? 22.358 1.157 -56.903 1.00 67.69 186 SER A CA 1
ATOM 1351 C C . SER A 1 186 ? 23.367 2.043 -57.594 1.00 67.69 186 SER A C 1
ATOM 1353 O O . SER A 1 186 ? 23.074 3.212 -57.854 1.00 67.69 186 SER A O 1
ATOM 1355 N N . ALA A 1 187 ? 24.531 1.489 -57.905 1.00 65.00 187 ALA A N 1
ATOM 1356 C CA . ALA A 1 187 ? 25.514 2.167 -58.724 1.00 65.00 187 ALA A CA 1
ATOM 1357 C C . ALA A 1 187 ? 25.490 1.552 -60.128 1.00 65.00 187 ALA A C 1
ATOM 1359 O O . ALA A 1 187 ? 25.523 0.328 -60.291 1.00 65.00 187 ALA A O 1
ATOM 1360 N N . ARG A 1 188 ? 25.372 2.388 -61.159 1.00 68.56 188 ARG A N 1
ATOM 1361 C CA . ARG A 1 188 ? 25.618 1.946 -62.538 1.00 68.56 188 ARG A CA 1
ATOM 1362 C C . ARG A 1 188 ? 27.086 2.185 -62.860 1.00 68.56 188 ARG A C 1
ATOM 1364 O O . ARG A 1 188 ? 27.620 3.242 -62.509 1.00 68.56 188 ARG A O 1
ATOM 1371 N N . SER A 1 189 ? 27.732 1.207 -63.498 1.00 70.88 189 SER A N 1
ATOM 1372 C CA . SER A 1 189 ? 29.090 1.374 -64.026 1.00 70.88 189 SER A CA 1
ATOM 1373 C C . SER A 1 189 ? 29.135 2.632 -64.885 1.00 70.88 189 SER A C 1
ATOM 1375 O O . SER A 1 189 ? 28.235 2.862 -65.694 1.00 70.88 189 SER A O 1
ATOM 1377 N N . ARG A 1 190 ? 30.171 3.450 -64.707 1.00 71.00 190 ARG A N 1
ATOM 1378 C CA . ARG A 1 190 ? 30.409 4.604 -65.577 1.00 71.00 190 ARG A CA 1
ATOM 1379 C C . ARG A 1 190 ? 31.267 4.174 -66.749 1.00 71.00 190 ARG A C 1
ATOM 1381 O O . ARG A 1 190 ? 32.204 3.401 -66.557 1.00 71.00 190 ARG A O 1
ATOM 1388 N N . SER A 1 191 ? 30.979 4.705 -67.930 1.00 72.44 191 SER A N 1
ATOM 1389 C CA . SER A 1 191 ? 31.938 4.659 -69.027 1.00 72.44 191 SER A CA 1
ATOM 1390 C C . SER A 1 191 ? 33.202 5.408 -68.603 1.00 72.44 191 SER A C 1
ATOM 1392 O O . SER A 1 191 ? 33.131 6.520 -68.079 1.00 72.44 191 SER A O 1
ATOM 1394 N N . CYS A 1 192 ? 34.351 4.785 -68.784 1.00 72.06 192 CYS A N 1
ATOM 1395 C CA . CYS A 1 192 ? 35.659 5.382 -68.614 1.00 72.06 192 CYS A CA 1
ATOM 1396 C C . CYS A 1 192 ? 36.553 5.003 -69.803 1.00 72.06 192 CYS A C 1
ATOM 1398 O O . CYS A 1 192 ? 36.151 4.238 -70.678 1.00 72.06 192 CYS A O 1
ATOM 1400 N N . GLY A 1 193 ? 37.731 5.617 -69.890 1.00 69.75 193 GLY A N 1
ATOM 1401 C CA . GLY A 1 193 ? 38.610 5.489 -71.055 1.00 69.75 193 GLY A CA 1
ATOM 1402 C C . GLY A 1 193 ? 38.343 6.530 -72.150 1.00 69.75 193 GLY A C 1
ATOM 1403 O O . GLY A 1 193 ? 37.272 7.138 -72.247 1.00 69.75 193 GLY A O 1
ATOM 1404 N N . TRP A 1 194 ? 39.364 6.769 -72.974 1.00 66.56 194 TRP A N 1
ATOM 1405 C CA . TRP A 1 194 ? 39.297 7.648 -74.141 1.00 66.56 194 TRP A CA 1
ATOM 1406 C C . TRP A 1 194 ? 38.393 6.978 -75.188 1.00 66.56 194 TRP A C 1
ATOM 1408 O O . TRP A 1 194 ? 38.793 5.983 -75.772 1.00 66.56 194 TRP A O 1
ATOM 1418 N N . ALA A 1 195 ? 37.179 7.513 -75.378 1.00 77.62 195 ALA A N 1
ATOM 1419 C CA . ALA A 1 195 ? 36.074 7.013 -76.223 1.00 77.62 195 ALA A CA 1
ATOM 1420 C C . ALA A 1 195 ? 34.922 6.258 -75.522 1.00 77.62 195 ALA A C 1
ATOM 1422 O O . ALA A 1 195 ? 34.048 5.745 -76.218 1.00 77.62 195 ALA A O 1
ATOM 1423 N N . ASN A 1 196 ? 34.832 6.252 -74.182 1.00 71.06 196 ASN A N 1
ATOM 1424 C CA . ASN A 1 196 ? 33.713 5.635 -73.436 1.00 71.06 196 ASN A CA 1
ATOM 1425 C C . ASN A 1 196 ? 33.518 4.123 -73.692 1.00 71.06 196 ASN A C 1
ATOM 1427 O O . ASN A 1 196 ? 32.430 3.596 -73.447 1.00 71.06 196 ASN A O 1
ATOM 1431 N N . THR A 1 197 ? 34.542 3.426 -74.192 1.00 65.94 197 THR A N 1
ATOM 1432 C CA . THR A 1 197 ? 34.478 1.992 -74.513 1.00 65.94 197 THR A CA 1
ATOM 1433 C C . THR A 1 197 ? 34.718 1.094 -73.305 1.00 65.94 197 THR A C 1
ATOM 1435 O O . THR A 1 197 ? 34.264 -0.048 -73.316 1.00 65.94 197 THR A O 1
ATOM 1438 N N . ASP A 1 198 ? 35.376 1.598 -72.256 1.00 69.00 198 ASP A N 1
ATOM 1439 C CA . ASP A 1 198 ? 35.605 0.840 -71.029 1.00 69.00 198 ASP A CA 1
ATOM 1440 C C . ASP A 1 198 ? 34.533 1.182 -69.997 1.00 69.00 198 ASP A C 1
ATOM 1442 O O . ASP A 1 198 ? 34.047 2.306 -69.909 1.00 69.00 198 ASP A O 1
ATOM 1446 N N . THR A 1 199 ? 34.148 0.216 -69.173 1.00 68.81 199 THR A N 1
ATOM 1447 C CA . THR A 1 199 ? 33.301 0.477 -68.005 1.00 68.81 199 THR A CA 1
ATOM 1448 C C . THR A 1 199 ? 34.149 0.405 -66.754 1.00 68.81 199 THR A C 1
ATOM 1450 O O . THR A 1 199 ? 34.764 -0.624 -66.483 1.00 68.81 199 THR A O 1
ATOM 1453 N N . CYS A 1 200 ? 34.138 1.457 -65.950 1.00 74.00 200 CYS A N 1
ATOM 1454 C CA . CYS A 1 200 ? 34.751 1.427 -64.636 1.00 74.00 200 CYS A CA 1
ATOM 1455 C C . CYS A 1 200 ? 33.794 0.722 -63.680 1.00 74.00 200 CYS A C 1
ATOM 1457 O O . CYS A 1 200 ? 32.581 0.957 -63.710 1.00 74.00 200 CYS A O 1
ATOM 1459 N N . GLY A 1 201 ? 34.346 -0.166 -62.848 1.00 74.31 201 GLY A N 1
ATOM 1460 C CA . GLY A 1 201 ? 33.599 -0.806 -61.770 1.00 74.31 201 GLY A CA 1
ATOM 1461 C C . GLY A 1 201 ? 32.868 0.230 -60.917 1.00 74.31 201 GLY A C 1
ATOM 1462 O O . GLY A 1 201 ? 33.231 1.408 -60.877 1.00 74.31 201 GLY A O 1
ATOM 1463 N N . SER A 1 202 ? 31.811 -0.208 -60.250 1.00 75.88 202 SER A N 1
ATOM 1464 C CA . SER A 1 202 ? 31.024 0.660 -59.381 1.00 75.88 202 SER A CA 1
ATOM 1465 C C . SER A 1 202 ? 31.011 0.097 -57.972 1.00 75.88 202 SER A C 1
ATOM 1467 O O . SER A 1 202 ? 31.071 -1.118 -57.766 1.00 75.88 202 SER A O 1
ATOM 1469 N N . TRP A 1 203 ? 31.000 0.983 -56.987 1.00 80.75 203 TRP A N 1
ATOM 1470 C CA . TRP A 1 203 ? 30.925 0.581 -55.595 1.00 80.75 203 TRP A CA 1
ATOM 1471 C C . TRP A 1 203 ? 30.245 1.644 -54.761 1.00 80.75 203 TRP A C 1
ATOM 1473 O O . TRP A 1 203 ? 30.214 2.822 -55.116 1.00 80.75 203 TRP A O 1
ATOM 1483 N N . VAL A 1 204 ? 29.714 1.197 -53.636 1.00 82.06 204 VAL A N 1
ATOM 1484 C CA . VAL A 1 204 ? 29.246 2.058 -52.562 1.00 82.06 204 VAL A CA 1
ATOM 1485 C C . VAL A 1 204 ? 29.608 1.390 -51.249 1.00 82.06 204 VAL A C 1
ATOM 1487 O O . VAL A 1 204 ? 29.435 0.182 -51.082 1.00 82.06 204 VAL A O 1
ATOM 1490 N N . GLU A 1 205 ? 30.137 2.182 -50.339 1.00 85.75 205 GLU A N 1
ATOM 1491 C CA . GLU A 1 205 ? 30.484 1.797 -48.984 1.00 85.75 205 GLU A CA 1
ATOM 1492 C C . GLU A 1 205 ? 29.858 2.825 -48.054 1.00 85.75 205 GLU A C 1
ATOM 1494 O O . GLU A 1 205 ? 29.960 4.031 -48.298 1.00 85.75 205 GLU A O 1
ATOM 1499 N N . TYR A 1 206 ? 29.139 2.354 -47.044 1.00 88.31 206 TYR A N 1
ATOM 1500 C CA . TYR A 1 206 ? 28.377 3.213 -46.155 1.00 88.31 206 TYR A CA 1
ATOM 1501 C C . TYR A 1 206 ? 28.307 2.642 -44.741 1.00 88.31 206 TYR A C 1
ATOM 1503 O O . TYR A 1 206 ? 28.344 1.431 -44.531 1.00 88.31 206 TYR A O 1
ATOM 1511 N N . ASN A 1 207 ? 28.131 3.532 -43.773 1.00 92.50 207 ASN A N 1
ATOM 1512 C CA . ASN A 1 207 ? 27.804 3.196 -42.397 1.00 92.50 207 ASN A CA 1
ATOM 1513 C C . ASN A 1 207 ? 26.353 3.581 -42.112 1.00 92.50 207 ASN A C 1
ATOM 1515 O O . ASN A 1 207 ? 25.900 4.672 -42.461 1.00 92.50 207 ASN A O 1
ATOM 1519 N N . ILE A 1 208 ? 25.627 2.691 -41.439 1.00 92.25 208 ILE A N 1
ATOM 1520 C CA . ILE A 1 208 ? 24.329 3.007 -40.847 1.00 92.25 208 ILE A CA 1
ATOM 1521 C C . ILE A 1 208 ? 24.540 3.211 -39.349 1.00 92.25 208 ILE A C 1
ATOM 1523 O O . ILE A 1 208 ? 24.812 2.254 -38.620 1.00 92.25 208 ILE A O 1
ATOM 1527 N N . TYR A 1 209 ? 24.383 4.446 -38.890 1.00 94.19 209 TYR A N 1
ATOM 1528 C CA . TYR A 1 209 ? 24.363 4.797 -37.477 1.00 94.19 209 TYR A CA 1
ATOM 1529 C C . TYR A 1 209 ? 22.922 4.773 -36.982 1.00 94.19 209 TYR A C 1
ATOM 1531 O O . TYR A 1 209 ? 22.082 5.553 -37.422 1.00 94.19 209 TYR A O 1
ATOM 1539 N N . VAL A 1 210 ? 22.633 3.876 -36.047 1.00 93.44 210 VAL A N 1
ATOM 1540 C CA . VAL A 1 210 ? 21.340 3.820 -35.363 1.00 93.44 210 VAL A CA 1
ATOM 1541 C C . VAL A 1 210 ? 21.503 4.524 -34.032 1.00 93.44 210 VAL A C 1
ATOM 1543 O O . VAL A 1 210 ? 22.108 3.969 -33.113 1.00 93.44 210 VAL A O 1
ATOM 1546 N N . VAL A 1 211 ? 20.992 5.748 -33.945 1.00 93.38 211 VAL A N 1
ATOM 1547 C CA . VAL A 1 211 ? 20.942 6.509 -32.701 1.00 93.38 211 VAL A CA 1
ATOM 1548 C C . VAL A 1 211 ? 19.793 5.960 -31.873 1.00 93.38 211 VAL A C 1
ATOM 1550 O O . VAL A 1 211 ? 18.635 5.949 -32.294 1.00 93.38 211 VAL A O 1
ATOM 1553 N N . LYS A 1 212 ? 20.122 5.487 -30.680 1.00 92.38 212 LYS A N 1
ATOM 1554 C CA . LYS A 1 212 ? 19.182 4.939 -29.717 1.00 92.38 212 LYS A CA 1
ATOM 1555 C C . LYS A 1 212 ? 19.056 5.877 -28.524 1.00 92.38 212 LYS A C 1
ATOM 1557 O O . LYS A 1 212 ? 20.038 6.485 -28.102 1.00 92.38 212 LYS A O 1
ATOM 1562 N N . ARG A 1 213 ? 17.858 5.958 -27.952 1.00 90.38 213 ARG A N 1
ATOM 1563 C CA . ARG A 1 213 ? 17.585 6.637 -26.683 1.00 90.38 213 ARG A CA 1
ATOM 1564 C C . ARG A 1 213 ? 17.290 5.593 -25.621 1.00 90.38 213 ARG A C 1
ATOM 1566 O O . ARG A 1 213 ? 16.406 4.762 -25.818 1.00 90.38 213 ARG A O 1
ATOM 1573 N N . TYR A 1 214 ? 18.013 5.647 -24.510 1.00 91.12 214 TYR A N 1
ATOM 1574 C CA . TYR A 1 214 ? 17.748 4.796 -23.357 1.00 91.12 214 TYR A CA 1
ATOM 1575 C C . TYR A 1 214 ? 16.443 5.218 -22.673 1.00 91.12 214 TYR A C 1
ATOM 1577 O O . TYR A 1 214 ? 16.265 6.395 -22.348 1.00 91.12 214 TYR A O 1
ATOM 1585 N N . ILE A 1 215 ? 15.533 4.272 -22.452 1.00 86.94 215 ILE A N 1
ATOM 1586 C CA . ILE A 1 215 ? 14.214 4.506 -21.835 1.00 86.94 215 ILE A CA 1
ATOM 1587 C C . ILE A 1 215 ? 14.108 3.931 -20.418 1.00 86.94 215 ILE A C 1
ATOM 1589 O O . ILE A 1 215 ? 13.062 4.056 -19.782 1.00 86.94 215 ILE A O 1
ATOM 1593 N N . GLY A 1 216 ? 15.196 3.351 -19.904 1.00 88.06 216 GLY A N 1
ATOM 1594 C CA . GLY A 1 216 ? 15.195 2.606 -18.649 1.00 88.06 216 GLY A CA 1
ATOM 1595 C C . GLY A 1 216 ? 14.879 1.127 -18.853 1.00 88.06 216 GLY A C 1
ATOM 1596 O O . GLY A 1 216 ? 14.443 0.714 -19.923 1.00 88.06 216 GLY A O 1
ATOM 1597 N N . ASP A 1 217 ? 15.063 0.339 -17.796 1.00 89.88 217 ASP A N 1
ATOM 1598 C CA . ASP A 1 217 ? 14.590 -1.042 -17.734 1.00 89.88 217 ASP A CA 1
ATOM 1599 C C . ASP A 1 217 ? 13.227 -1.079 -17.010 1.00 89.88 217 ASP A C 1
ATOM 1601 O O . ASP A 1 217 ? 13.181 -1.040 -15.769 1.00 89.88 217 ASP A O 1
ATOM 1605 N N . PRO A 1 218 ? 12.096 -1.133 -17.748 1.00 88.38 218 PRO A N 1
ATOM 1606 C CA . PRO A 1 218 ? 10.770 -1.196 -17.140 1.00 88.38 218 PRO A CA 1
ATOM 1607 C C . PRO A 1 218 ? 10.564 -2.475 -16.321 1.00 88.38 218 PRO A C 1
ATOM 1609 O O . PRO A 1 218 ? 9.777 -2.464 -15.375 1.00 88.38 218 PRO A O 1
ATOM 1612 N N . ILE A 1 219 ? 11.269 -3.566 -16.638 1.00 89.88 219 ILE A N 1
ATOM 1613 C CA . ILE A 1 219 ? 11.178 -4.823 -15.890 1.00 89.88 219 ILE A CA 1
ATOM 1614 C C . ILE A 1 219 ? 11.899 -4.670 -14.551 1.00 89.88 219 ILE A C 1
ATOM 1616 O O . ILE A 1 219 ? 11.324 -5.009 -13.516 1.00 89.88 219 ILE A O 1
ATOM 1620 N N . ALA A 1 220 ? 13.112 -4.112 -14.532 1.00 90.81 220 ALA A N 1
ATOM 1621 C CA . ALA A 1 220 ? 13.795 -3.818 -13.273 1.00 90.81 220 ALA A CA 1
ATOM 1622 C C . ALA A 1 220 ? 13.029 -2.797 -12.424 1.00 90.81 220 ALA A C 1
ATOM 1624 O O . ALA A 1 220 ? 12.936 -2.976 -11.210 1.00 90.81 220 ALA A O 1
ATOM 1625 N N . ALA A 1 221 ? 12.459 -1.751 -13.033 1.00 92.38 221 ALA A N 1
ATOM 1626 C CA . ALA A 1 221 ? 11.641 -0.770 -12.319 1.00 92.38 221 ALA A CA 1
ATOM 1627 C C . ALA A 1 221 ? 10.406 -1.417 -11.673 1.00 92.38 221 ALA A C 1
ATOM 1629 O O . ALA A 1 221 ? 10.164 -1.214 -10.483 1.00 92.38 221 ALA A O 1
ATOM 1630 N N . TYR A 1 222 ? 9.691 -2.267 -12.415 1.00 95.00 222 TYR A N 1
ATOM 1631 C CA . TYR A 1 222 ? 8.590 -3.056 -11.870 1.00 95.00 222 TYR A CA 1
ATOM 1632 C C . TYR A 1 222 ? 9.041 -3.962 -10.718 1.00 95.00 222 TYR A C 1
ATOM 1634 O O . TYR A 1 222 ? 8.420 -3.958 -9.659 1.00 95.00 222 TYR A O 1
ATOM 1642 N N . ASN A 1 223 ? 10.125 -4.724 -10.896 1.00 95.44 223 ASN A N 1
ATOM 1643 C CA . ASN A 1 223 ? 10.600 -5.672 -9.887 1.00 95.44 223 ASN A CA 1
ATOM 1644 C C . ASN A 1 223 ? 10.981 -4.977 -8.571 1.00 95.44 223 ASN A C 1
ATOM 1646 O O . ASN A 1 223 ? 10.693 -5.514 -7.501 1.00 95.44 223 ASN A O 1
ATOM 1650 N N . ARG A 1 224 ? 11.578 -3.777 -8.632 1.00 95.81 224 ARG A N 1
ATOM 1651 C CA . ARG A 1 224 ? 11.854 -2.958 -7.439 1.00 95.81 224 ARG A CA 1
ATOM 1652 C C . ARG A 1 224 ? 10.566 -2.541 -6.731 1.00 95.81 224 ARG A C 1
ATOM 1654 O O . ARG A 1 224 ? 10.413 -2.819 -5.543 1.00 95.81 224 ARG A O 1
ATOM 1661 N N . ALA A 1 225 ? 9.618 -1.959 -7.465 1.00 96.38 225 ALA A N 1
ATOM 1662 C CA . ALA A 1 225 ? 8.350 -1.518 -6.891 1.00 96.38 225 ALA A CA 1
ATOM 1663 C C . ALA A 1 225 ? 7.535 -2.691 -6.314 1.00 96.38 225 ALA A C 1
ATOM 1665 O O . ALA A 1 225 ? 6.960 -2.593 -5.231 1.00 96.38 225 ALA A O 1
ATOM 1666 N N . PHE A 1 226 ? 7.544 -3.841 -6.990 1.00 97.00 226 PHE A N 1
ATOM 1667 C CA . PHE A 1 226 ? 6.874 -5.055 -6.533 1.00 97.00 226 PHE A CA 1
ATOM 1668 C C . PHE A 1 226 ? 7.528 -5.658 -5.279 1.00 97.00 226 PHE A C 1
ATOM 1670 O O . PHE A 1 226 ? 6.828 -6.170 -4.405 1.00 97.00 226 PHE A O 1
ATOM 1677 N N . ALA A 1 227 ? 8.855 -5.571 -5.139 1.00 97.50 227 ALA A N 1
ATOM 1678 C CA . ALA A 1 227 ? 9.543 -5.980 -3.915 1.00 97.50 227 ALA A CA 1
ATOM 1679 C C . ALA A 1 227 ? 9.093 -5.134 -2.709 1.00 97.50 227 ALA A C 1
ATOM 1681 O O . ALA A 1 227 ? 8.758 -5.694 -1.664 1.00 97.50 227 ALA A O 1
ATOM 1682 N N . VAL A 1 228 ? 8.991 -3.810 -2.879 1.00 97.31 228 VAL A N 1
ATOM 1683 C CA . VAL A 1 228 ? 8.458 -2.899 -1.850 1.00 97.31 228 VAL A CA 1
ATOM 1684 C C . VAL A 1 228 ? 6.986 -3.190 -1.550 1.00 97.31 228 VAL A C 1
ATOM 1686 O O . VAL A 1 228 ? 6.588 -3.204 -0.386 1.00 97.31 228 VAL A O 1
ATOM 1689 N N . ALA A 1 229 ? 6.180 -3.505 -2.568 1.00 97.88 229 ALA A N 1
ATOM 1690 C CA . ALA A 1 229 ? 4.784 -3.892 -2.377 1.00 97.88 229 ALA A CA 1
ATOM 1691 C C . ALA A 1 229 ? 4.642 -5.165 -1.526 1.00 97.88 229 ALA A C 1
ATOM 1693 O O . ALA A 1 229 ? 3.804 -5.215 -0.625 1.00 97.88 229 ALA A O 1
ATOM 1694 N N . ASN A 1 230 ? 5.478 -6.180 -1.768 1.00 97.81 230 ASN A N 1
ATOM 1695 C CA . ASN A 1 230 ? 5.474 -7.414 -0.978 1.00 97.81 230 ASN A CA 1
ATOM 1696 C C . ASN A 1 230 ? 5.929 -7.184 0.467 1.00 97.81 230 ASN A C 1
ATOM 1698 O O . ASN A 1 230 ? 5.303 -7.707 1.388 1.00 97.81 230 ASN A O 1
ATOM 1702 N N . ASP A 1 231 ? 6.971 -6.378 0.680 1.00 97.88 231 ASP A N 1
ATOM 1703 C CA . ASP A 1 231 ? 7.417 -5.993 2.024 1.00 97.88 231 ASP A CA 1
ATOM 1704 C C . ASP A 1 231 ? 6.313 -5.251 2.800 1.00 97.88 231 ASP A C 1
ATOM 1706 O O . ASP A 1 231 ? 5.990 -5.612 3.937 1.00 97.88 231 ASP A O 1
ATOM 1710 N N . ALA A 1 232 ? 5.654 -4.278 2.159 1.00 97.56 232 ALA A N 1
ATOM 1711 C CA . ALA A 1 232 ? 4.525 -3.553 2.736 1.00 97.56 232 ALA A CA 1
ATOM 1712 C C . ALA A 1 232 ? 3.349 -4.489 3.061 1.00 97.56 232 ALA A C 1
ATOM 1714 O O . ALA A 1 232 ? 2.801 -4.437 4.164 1.00 97.56 232 ALA A O 1
ATOM 1715 N N . LYS A 1 233 ? 2.991 -5.392 2.138 1.00 98.12 233 LYS A N 1
ATOM 1716 C CA . LYS A 1 233 ? 1.925 -6.387 2.326 1.00 98.12 233 LYS A CA 1
ATOM 1717 C C . LYS A 1 233 ? 2.196 -7.303 3.517 1.00 98.12 233 LYS A C 1
ATOM 1719 O O . LYS A 1 233 ? 1.294 -7.522 4.329 1.00 98.12 233 LYS A O 1
ATOM 1724 N N . ASN A 1 234 ? 3.415 -7.825 3.627 1.00 97.94 234 ASN A N 1
ATOM 1725 C CA . ASN A 1 234 ? 3.812 -8.716 4.715 1.00 97.94 234 ASN A CA 1
ATOM 1726 C C . ASN A 1 234 ? 3.822 -7.975 6.057 1.00 97.94 234 ASN A C 1
ATOM 1728 O O . ASN A 1 234 ? 3.250 -8.465 7.030 1.00 97.94 234 ASN A O 1
ATOM 1732 N N . THR A 1 235 ? 4.389 -6.765 6.088 1.00 97.69 235 THR A N 1
ATOM 1733 C CA . THR A 1 235 ? 4.423 -5.919 7.290 1.00 97.69 235 THR A CA 1
ATOM 1734 C C . THR A 1 235 ? 3.014 -5.606 7.787 1.00 97.69 235 THR A C 1
ATOM 1736 O O . THR A 1 235 ? 2.703 -5.838 8.950 1.00 97.69 235 THR A O 1
ATOM 1739 N N . ILE A 1 236 ? 2.129 -5.138 6.905 1.00 97.00 236 ILE A N 1
ATOM 1740 C CA . ILE A 1 236 ? 0.760 -4.765 7.284 1.00 97.00 236 ILE A CA 1
ATOM 1741 C C . ILE A 1 236 ? -0.056 -5.988 7.702 1.00 97.00 236 ILE A C 1
ATOM 1743 O O . ILE A 1 236 ? -0.831 -5.900 8.647 1.00 97.00 236 ILE A O 1
ATOM 1747 N N . THR A 1 237 ? 0.147 -7.144 7.066 1.00 97.62 237 THR A N 1
ATOM 1748 C CA . THR A 1 237 ? -0.508 -8.391 7.495 1.00 97.62 237 THR A CA 1
ATOM 1749 C C . THR A 1 237 ? -0.098 -8.760 8.924 1.00 97.62 237 THR A C 1
ATOM 1751 O O . THR A 1 237 ? -0.974 -8.988 9.756 1.00 97.62 237 THR A O 1
ATOM 1754 N N . ARG A 1 238 ? 1.203 -8.710 9.245 1.00 97.94 238 ARG A N 1
ATOM 1755 C CA . ARG A 1 238 ? 1.711 -8.932 10.610 1.00 97.94 238 ARG A CA 1
ATOM 1756 C C . ARG A 1 238 ? 1.101 -7.949 11.615 1.00 97.94 238 ARG A C 1
ATOM 1758 O O . ARG A 1 238 ? 0.641 -8.370 12.670 1.00 97.94 238 ARG A O 1
ATOM 1765 N N . LEU A 1 239 ? 1.059 -6.657 11.284 1.00 96.31 239 LEU A N 1
ATOM 1766 C CA . LEU A 1 239 ? 0.485 -5.629 12.160 1.00 96.31 239 LEU A CA 1
ATOM 1767 C C . LEU A 1 239 ? -1.007 -5.856 12.428 1.00 96.31 239 LEU A C 1
ATOM 1769 O O . LEU A 1 239 ? -1.468 -5.655 13.549 1.00 96.31 239 LEU A O 1
ATOM 1773 N N . VAL A 1 240 ? -1.767 -6.294 11.420 1.00 95.19 240 VAL A N 1
ATOM 1774 C CA . VAL A 1 240 ? -3.191 -6.622 11.585 1.00 95.19 240 VAL A CA 1
ATOM 1775 C C . VAL A 1 240 ? -3.361 -7.817 12.521 1.00 95.19 240 VAL A C 1
ATOM 1777 O O . VAL A 1 240 ? -4.199 -7.765 13.420 1.00 95.19 240 VAL A O 1
ATOM 1780 N N . GLU A 1 241 ? -2.550 -8.862 12.360 1.00 94.62 241 GLU A N 1
ATOM 1781 C CA . GLU A 1 241 ? -2.571 -10.030 13.246 1.00 94.62 241 GLU A CA 1
ATOM 1782 C C . GLU A 1 241 ? -2.190 -9.667 14.691 1.00 94.62 241 GLU A C 1
ATOM 1784 O O . GLU A 1 241 ? -2.827 -10.134 15.635 1.00 94.62 241 GLU A O 1
ATOM 1789 N N . GLU A 1 242 ? -1.186 -8.810 14.888 1.00 93.44 242 GLU A N 1
ATOM 1790 C CA . GLU A 1 242 ? -0.780 -8.320 16.211 1.00 93.44 242 GLU A CA 1
ATOM 1791 C C . GLU A 1 242 ? -1.873 -7.471 16.871 1.00 93.44 242 GLU A C 1
ATOM 1793 O O . GLU A 1 242 ? -2.196 -7.693 18.039 1.00 93.44 242 GLU A O 1
ATOM 1798 N N . ASN A 1 243 ? -2.499 -6.563 16.116 1.00 87.81 243 ASN A N 1
ATOM 1799 C CA . ASN A 1 243 ? -3.613 -5.743 16.594 1.00 87.81 243 ASN A CA 1
ATOM 1800 C C . ASN A 1 243 ? -4.817 -6.615 17.002 1.00 87.81 243 ASN A C 1
ATOM 1802 O O . ASN A 1 243 ? -5.430 -6.406 18.048 1.00 87.81 243 ASN A O 1
ATOM 1806 N N . GLN A 1 244 ? -5.111 -7.665 16.228 1.00 88.38 244 GLN A N 1
ATOM 1807 C CA . GLN A 1 244 ? -6.144 -8.644 16.576 1.00 88.38 244 GLN A CA 1
ATOM 1808 C C . GLN A 1 244 ? -5.783 -9.438 17.837 1.00 88.38 244 GLN A C 1
ATOM 1810 O O . GLN A 1 244 ? -6.631 -9.609 18.711 1.00 88.38 244 GLN A O 1
ATOM 1815 N N . ARG A 1 245 ? -4.531 -9.882 17.995 1.00 86.19 245 ARG A N 1
ATOM 1816 C CA . ARG A 1 245 ? -4.093 -10.601 19.206 1.00 86.19 245 ARG A CA 1
ATOM 1817 C C . ARG A 1 245 ? -4.205 -9.743 20.463 1.00 86.19 245 ARG A C 1
ATOM 1819 O O . ARG A 1 245 ? -4.636 -10.252 21.494 1.00 86.19 245 ARG A O 1
ATOM 1826 N N . GLN A 1 246 ? -3.876 -8.456 20.372 1.00 77.94 246 GLN A N 1
ATOM 1827 C CA . GLN A 1 246 ? -4.035 -7.522 21.490 1.00 77.94 246 GLN A CA 1
ATOM 1828 C C . GLN A 1 246 ? -5.507 -7.317 21.873 1.00 77.94 246 GLN A C 1
ATOM 1830 O O . GLN A 1 246 ? -5.805 -7.160 23.052 1.00 77.94 246 GLN A O 1
ATOM 1835 N N . SER A 1 247 ? -6.437 -7.404 20.915 1.00 66.38 247 SER A N 1
ATOM 1836 C CA . SER A 1 247 ? -7.878 -7.317 21.199 1.00 66.38 247 SER A CA 1
ATOM 1837 C C . SER A 1 247 ? -8.486 -8.572 21.850 1.00 66.38 247 SER A C 1
ATOM 1839 O O . SER A 1 247 ? -9.569 -8.492 22.420 1.00 66.38 247 SER A O 1
ATOM 1841 N N . VAL A 1 248 ? -7.806 -9.726 21.790 1.00 63.00 248 VAL A N 1
ATOM 1842 C CA . VAL A 1 248 ? -8.345 -11.033 22.231 1.00 63.00 248 VAL A CA 1
ATOM 1843 C C . VAL A 1 248 ? -7.802 -11.478 23.595 1.00 63.00 248 VAL A C 1
ATOM 1845 O O . VAL A 1 248 ? -8.287 -12.457 24.163 1.00 63.00 248 VAL A O 1
ATOM 1848 N N . GLN A 1 249 ? -6.822 -10.781 24.174 1.00 57.00 249 GLN A N 1
ATOM 1849 C CA . GLN A 1 249 ? -6.357 -11.136 25.512 1.00 57.00 249 GLN A CA 1
ATOM 1850 C C . GLN A 1 249 ? -7.485 -10.838 26.519 1.00 57.00 249 GLN A C 1
ATOM 1852 O O . GLN A 1 249 ? -7.925 -9.689 26.588 1.00 57.00 249 GLN A O 1
ATOM 1857 N N . PRO A 1 250 ? -7.997 -11.835 27.271 1.00 56.53 250 PRO A N 1
ATOM 1858 C CA . PRO A 1 250 ? -9.105 -11.624 28.190 1.00 56.53 250 PRO A CA 1
ATOM 1859 C C . PRO A 1 250 ? -8.644 -10.638 29.257 1.00 56.53 250 PRO A C 1
ATOM 1861 O O . PRO A 1 250 ? -7.864 -10.985 30.147 1.00 56.53 250 PRO A O 1
ATOM 1864 N N . SER A 1 251 ? -9.094 -9.390 29.149 1.00 63.56 251 SER A N 1
ATOM 1865 C CA . SER A 1 251 ? -8.986 -8.455 30.251 1.00 63.56 251 SER A CA 1
ATOM 1866 C C . SER A 1 251 ? -9.733 -9.096 31.414 1.00 63.56 251 SER A C 1
ATOM 1868 O O . SER A 1 251 ? -10.899 -9.481 31.294 1.00 63.56 251 SER A O 1
ATOM 1870 N N . SER A 1 252 ? -9.037 -9.287 32.535 1.00 79.44 252 SER A N 1
ATOM 1871 C CA . SER A 1 252 ? -9.700 -9.626 33.789 1.00 79.44 252 SER A CA 1
ATOM 1872 C C . SER A 1 252 ? -10.885 -8.673 33.971 1.00 79.44 252 SER A C 1
ATOM 1874 O O . SER A 1 252 ? -10.700 -7.478 33.705 1.00 79.44 252 SER A O 1
ATOM 1876 N N . PRO A 1 253 ? -12.067 -9.156 34.397 1.00 90.00 253 PRO A N 1
ATOM 1877 C CA . PRO A 1 253 ? -13.233 -8.301 34.509 1.00 90.00 253 PRO A CA 1
ATOM 1878 C C . PRO A 1 253 ? -12.907 -7.035 35.302 1.00 90.00 253 PRO A C 1
ATOM 1880 O O . PRO A 1 253 ? -12.379 -7.120 36.412 1.00 90.00 253 PRO A O 1
ATOM 1883 N N . ALA A 1 254 ? -13.181 -5.864 34.732 1.00 94.56 254 ALA A N 1
ATOM 1884 C CA . ALA A 1 254 ? -13.023 -4.609 35.457 1.00 94.56 254 ALA A CA 1
ATOM 1885 C C . ALA A 1 254 ? -14.305 -4.348 36.237 1.00 94.56 254 ALA A C 1
ATOM 1887 O O . ALA A 1 254 ? -15.367 -4.252 35.632 1.00 94.56 254 ALA A O 1
ATOM 1888 N N . CYS A 1 255 ? -14.221 -4.236 37.559 1.00 97.25 255 CYS A N 1
ATOM 1889 C CA . CYS A 1 255 ? -15.383 -3.980 38.402 1.00 97.25 255 CYS A CA 1
ATOM 1890 C C . CYS A 1 255 ? -15.306 -2.586 39.021 1.00 97.25 255 CYS A C 1
ATOM 1892 O O . CYS A 1 255 ? -14.247 -2.160 39.480 1.00 97.25 255 CYS A O 1
ATOM 1894 N N . VAL A 1 256 ? -16.441 -1.896 39.068 1.00 98.00 256 VAL A N 1
ATOM 1895 C CA . VAL A 1 256 ? -16.587 -0.591 39.722 1.00 98.00 256 VAL A CA 1
ATOM 1896 C C . VAL A 1 256 ? -17.766 -0.627 40.687 1.00 98.00 256 VAL A C 1
ATOM 1898 O O . VAL A 1 256 ? -18.704 -1.398 40.492 1.00 98.00 256 VAL A O 1
ATOM 1901 N N . SER A 1 257 ? -17.704 0.181 41.742 1.00 98.38 257 SER A N 1
ATOM 1902 C CA . SER A 1 257 ? -18.769 0.301 42.741 1.00 98.38 257 SER A CA 1
ATOM 1903 C C . SER A 1 257 ? -19.539 1.594 42.509 1.00 98.38 257 SER A C 1
ATOM 1905 O O . SER A 1 257 ? -18.937 2.664 42.500 1.00 98.38 257 SER A O 1
ATOM 1907 N N . VAL A 1 258 ? -20.854 1.491 42.338 1.00 98.69 258 VAL A N 1
ATOM 1908 C CA . VAL A 1 258 ? -21.779 2.612 42.152 1.00 98.69 258 VAL A CA 1
ATOM 1909 C C . VAL A 1 258 ? -22.506 2.842 43.468 1.00 98.69 258 VAL A C 1
ATOM 1911 O O . VAL A 1 258 ? -23.304 2.007 43.895 1.00 98.69 258 VAL A O 1
ATOM 1914 N N . ASP A 1 259 ? -22.204 3.955 44.125 1.00 98.62 259 ASP A N 1
ATOM 1915 C CA . ASP A 1 259 ? -22.813 4.324 45.402 1.00 98.62 259 ASP A CA 1
ATOM 1916 C C . ASP A 1 259 ? -24.194 4.956 45.171 1.00 98.62 259 ASP A C 1
ATOM 1918 O O . ASP A 1 259 ? -24.338 5.834 44.319 1.00 98.62 259 ASP A O 1
ATOM 1922 N N . SER A 1 260 ? -25.207 4.520 45.920 1.00 98.50 260 SER A N 1
ATOM 1923 C CA . SER A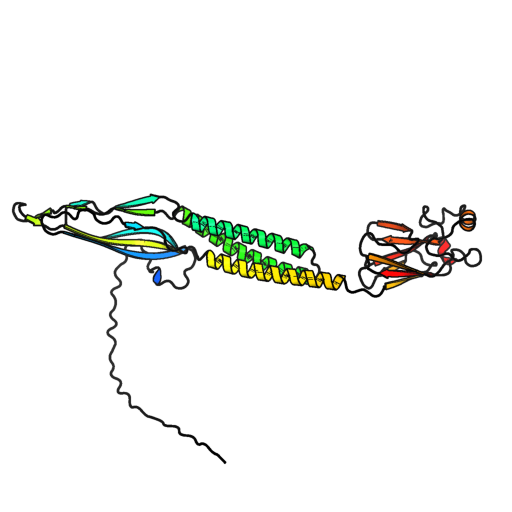 1 260 ? -26.570 5.058 45.820 1.00 98.50 260 SER A CA 1
ATOM 1924 C C . SER A 1 260 ? -26.719 6.490 46.347 1.00 98.50 260 SER A C 1
ATOM 1926 O O . SER A 1 260 ? -27.694 7.158 46.008 1.00 98.50 260 SER A O 1
ATOM 1928 N N . LYS A 1 261 ? -25.755 6.993 47.127 1.00 98.50 261 LYS A N 1
ATOM 1929 C CA . LYS A 1 261 ? -25.763 8.366 47.661 1.00 98.50 261 LYS A CA 1
ATOM 1930 C C . LYS A 1 261 ? -25.246 9.425 46.695 1.00 98.50 261 LYS A C 1
ATOM 1932 O O . LYS A 1 261 ? -25.286 10.615 46.996 1.00 98.50 261 LYS A O 1
ATOM 1937 N N . ASN A 1 262 ? -24.735 9.003 45.544 1.00 98.31 262 ASN A N 1
ATOM 1938 C CA . ASN A 1 262 ? -24.154 9.889 44.549 1.00 98.31 262 ASN A CA 1
ATOM 1939 C C . ASN A 1 262 ? -25.002 9.873 43.273 1.00 98.31 262 ASN A C 1
ATOM 1941 O O . ASN A 1 262 ? -25.592 8.854 42.912 1.00 98.31 262 ASN A O 1
ATOM 1945 N N . GLY A 1 263 ? -25.033 11.010 42.572 1.00 97.31 263 GLY A N 1
ATOM 1946 C CA . GLY A 1 263 ? -25.663 11.124 41.258 1.00 97.31 263 GLY A CA 1
ATOM 1947 C C . GLY A 1 263 ? -24.850 10.390 40.186 1.00 97.31 263 GLY A C 1
ATOM 1948 O O . GLY A 1 263 ? -24.378 9.271 40.386 1.00 97.31 263 GLY A O 1
ATOM 1949 N N . TRP A 1 264 ? -24.656 11.023 39.029 1.00 98.12 264 TRP A N 1
ATOM 1950 C CA . TRP A 1 264 ? -23.801 10.459 37.981 1.00 98.12 264 TRP A CA 1
ATOM 1951 C C . TRP A 1 264 ? -22.352 10.301 38.456 1.00 98.12 264 TRP A C 1
ATOM 1953 O O . TRP A 1 264 ? -21.669 11.281 38.746 1.00 98.12 264 TRP A O 1
ATOM 1963 N N . GLN A 1 265 ? -21.888 9.055 38.505 1.00 98.44 265 GLN A N 1
ATOM 1964 C CA . GLN A 1 265 ? -20.517 8.678 38.835 1.00 98.44 265 GLN A CA 1
ATOM 1965 C C . GLN A 1 265 ? -19.818 8.203 37.567 1.00 98.44 265 GLN A C 1
ATOM 1967 O O . GLN A 1 265 ? -20.260 7.234 36.949 1.00 98.44 265 GLN A O 1
ATOM 1972 N N . THR A 1 266 ? -18.736 8.877 37.182 1.00 97.75 266 THR A N 1
ATOM 1973 C CA . THR A 1 266 ? -17.957 8.537 35.986 1.00 97.75 266 THR A CA 1
ATOM 1974 C C . THR A 1 266 ? -16.776 7.649 36.349 1.00 97.75 266 THR A C 1
ATOM 1976 O O . THR A 1 266 ? -15.966 7.995 37.207 1.00 97.75 266 THR A O 1
ATOM 1979 N N . PHE A 1 267 ? -16.638 6.533 35.641 1.00 97.38 267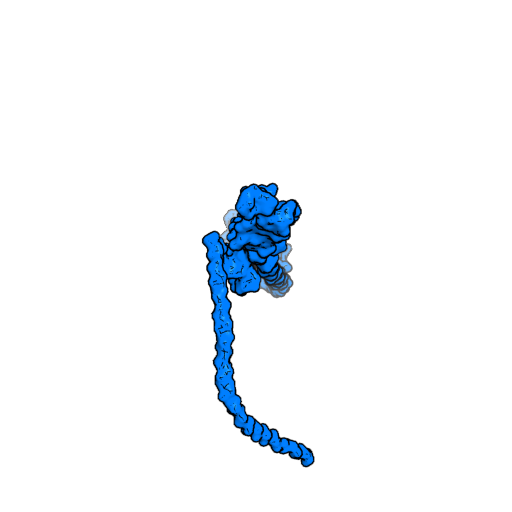 PHE A N 1
ATOM 1980 C CA . PHE A 1 267 ? -15.570 5.563 35.826 1.00 97.38 267 PHE A CA 1
ATOM 1981 C C . PHE A 1 267 ? -14.736 5.439 34.551 1.00 97.38 267 PHE A C 1
ATOM 1983 O O . PHE A 1 267 ? -15.277 5.241 33.462 1.00 97.38 267 PHE A O 1
ATOM 1990 N N . ASN A 1 268 ? -13.412 5.515 34.697 1.00 94.50 268 ASN A N 1
ATOM 1991 C CA . ASN A 1 268 ? -12.463 5.188 33.635 1.00 94.50 268 ASN A CA 1
ATOM 1992 C C . ASN A 1 268 ? -12.071 3.715 33.781 1.00 94.50 268 ASN A C 1
ATOM 1994 O O . ASN A 1 268 ? -11.554 3.312 34.824 1.00 94.50 268 ASN A O 1
ATOM 1998 N N . LEU A 1 269 ? -12.339 2.912 32.756 1.00 94.19 269 LEU A N 1
ATOM 1999 C CA . LEU A 1 269 ? -12.059 1.481 32.766 1.00 94.19 269 LEU A CA 1
ATOM 2000 C C . LEU A 1 269 ? -10.611 1.224 32.299 1.00 94.19 269 LEU A C 1
ATOM 2002 O O . LEU A 1 269 ? -10.108 1.955 31.446 1.00 94.19 269 LEU A O 1
ATOM 2006 N N . PRO A 1 270 ? -9.926 0.179 32.803 1.00 89.19 270 PRO A N 1
ATOM 2007 C CA . PRO A 1 270 ? -8.525 -0.114 32.464 1.00 89.19 270 PRO A CA 1
ATOM 2008 C C . PRO A 1 270 ? -8.324 -0.670 31.039 1.00 89.19 270 PRO A C 1
ATOM 2010 O O . PRO A 1 270 ? -7.230 -1.104 30.690 1.00 89.19 270 PRO A O 1
ATOM 2013 N N . GLY A 1 271 ? -9.373 -0.691 30.219 1.00 88.06 271 GLY A N 1
ATOM 2014 C CA . GLY A 1 271 ? -9.377 -1.235 28.869 1.00 88.06 271 GLY A CA 1
ATOM 2015 C C . GLY A 1 271 ? -10.692 -0.926 28.163 1.00 88.06 271 GLY A C 1
ATOM 2016 O O . GLY A 1 271 ? -11.521 -0.173 28.676 1.00 88.06 271 GLY A O 1
ATOM 2017 N N . GLN A 1 272 ? -10.875 -1.516 26.984 1.00 90.31 272 GLN A N 1
ATOM 2018 C CA . GLN A 1 272 ? -12.154 -1.491 26.283 1.00 90.31 272 GLN A CA 1
ATOM 2019 C C . GLN A 1 272 ? -12.958 -2.743 26.622 1.00 90.31 272 GLN A C 1
ATOM 2021 O O . GLN A 1 272 ? -12.413 -3.849 26.614 1.00 90.31 272 GLN A O 1
ATOM 2026 N N . PHE A 1 273 ? -14.239 -2.546 26.922 1.00 92.25 273 PHE A N 1
ATOM 2027 C CA . PHE A 1 273 ? -15.161 -3.603 27.315 1.00 92.25 273 PHE A CA 1
ATOM 2028 C C . PHE A 1 273 ? -16.424 -3.561 26.464 1.00 92.25 273 PHE A C 1
ATOM 2030 O O . PHE A 1 273 ? -17.022 -2.500 26.299 1.00 92.25 273 PHE A O 1
ATOM 2037 N N . SER A 1 274 ? -16.844 -4.704 25.934 1.00 93.38 274 SER A N 1
ATOM 2038 C CA . SER A 1 274 ? -18.035 -4.836 25.085 1.00 93.38 274 SER A CA 1
ATOM 2039 C C . SER A 1 274 ? -19.251 -5.399 25.831 1.00 93.38 274 SER A C 1
ATOM 2041 O O . SER A 1 274 ? -20.334 -5.491 25.252 1.00 93.38 274 SER A O 1
ATOM 2043 N N . ARG A 1 275 ? -19.108 -5.805 27.102 1.00 95.56 275 ARG A N 1
ATOM 2044 C CA . ARG A 1 275 ? -20.175 -6.461 27.874 1.00 95.56 275 ARG A CA 1
ATOM 2045 C C . ARG A 1 275 ? -20.167 -6.046 29.341 1.00 95.56 275 ARG A C 1
ATOM 2047 O O . ARG A 1 275 ? -19.112 -5.930 29.961 1.00 95.56 275 ARG A O 1
ATOM 2054 N N . ILE A 1 276 ? -21.357 -5.930 29.925 1.00 97.00 276 ILE A N 1
ATOM 2055 C CA . ILE A 1 276 ? -21.552 -6.002 31.377 1.00 97.00 276 ILE A CA 1
ATOM 2056 C C . ILE A 1 276 ? -21.693 -7.483 31.715 1.00 97.00 276 ILE A C 1
ATOM 2058 O O . ILE A 1 276 ? -22.647 -8.126 31.279 1.00 97.00 276 ILE A O 1
ATOM 2062 N N . VAL A 1 277 ? -20.733 -8.036 32.453 1.00 96.88 277 VAL A N 1
ATOM 2063 C CA . VAL A 1 277 ? -20.657 -9.478 32.752 1.00 96.88 277 VAL A CA 1
ATOM 2064 C C . VAL A 1 277 ? -21.221 -9.840 34.122 1.00 96.88 277 VAL A C 1
ATOM 2066 O O . VAL A 1 277 ? -21.558 -10.998 34.352 1.00 96.88 277 VAL A O 1
ATOM 2069 N N . GLY A 1 278 ? -21.364 -8.868 35.023 1.00 97.62 278 GLY A N 1
ATOM 2070 C CA . GLY A 1 278 ? -21.914 -9.098 36.354 1.00 97.62 278 GLY A CA 1
ATOM 2071 C C . GLY A 1 278 ? -22.432 -7.817 36.987 1.00 97.62 278 GLY A C 1
ATOM 2072 O O . GLY A 1 278 ? -21.843 -6.752 36.808 1.00 97.62 278 GLY A O 1
ATOM 2073 N N . ILE A 1 279 ? -23.536 -7.936 37.722 1.00 98.44 279 ILE A N 1
ATOM 2074 C CA . ILE A 1 279 ? -24.079 -6.869 38.561 1.00 98.44 279 ILE A CA 1
ATOM 2075 C C . ILE A 1 279 ? -24.464 -7.501 39.896 1.00 98.44 279 ILE A C 1
ATOM 2077 O O . ILE A 1 279 ? -25.293 -8.410 39.930 1.00 98.44 279 ILE A O 1
ATOM 2081 N N . THR A 1 280 ? -23.829 -7.067 40.978 1.00 98.38 280 THR A N 1
ATOM 2082 C CA . THR A 1 280 ? -24.021 -7.613 42.328 1.00 98.38 280 THR A CA 1
ATOM 2083 C C . THR A 1 280 ? -24.188 -6.486 43.346 1.00 98.38 280 THR A C 1
ATOM 2085 O O . THR A 1 280 ? -23.977 -5.315 43.034 1.00 98.38 280 THR A O 1
ATOM 2088 N N . GLY A 1 281 ? -24.584 -6.829 44.572 1.00 98.25 281 GLY A N 1
ATOM 2089 C CA . GLY A 1 281 ? -24.903 -5.854 45.616 1.00 98.25 281 GLY A CA 1
ATOM 2090 C C . GLY A 1 281 ? -26.377 -5.454 45.620 1.00 98.25 281 GLY A C 1
ATOM 2091 O O . GLY A 1 281 ? -27.195 -6.033 44.901 1.00 98.25 281 GLY A O 1
ATOM 2092 N N . ALA A 1 282 ? -26.709 -4.489 46.472 1.00 98.44 282 ALA A N 1
ATOM 2093 C CA . ALA A 1 282 ? -28.052 -3.943 46.595 1.00 98.44 282 ALA A CA 1
ATOM 2094 C C . ALA A 1 282 ? -28.008 -2.540 47.219 1.00 98.44 282 ALA A C 1
ATOM 2096 O O . ALA A 1 282 ? -27.086 -2.214 47.974 1.00 98.44 282 ALA A O 1
ATOM 2097 N N . TRP A 1 283 ? -29.030 -1.733 46.944 1.00 98.62 283 TRP A N 1
ATOM 2098 C CA . TRP A 1 283 ? -29.228 -0.416 47.554 1.00 98.62 283 TRP A CA 1
ATOM 2099 C C . TRP A 1 283 ? -30.706 -0.130 47.845 1.00 98.62 283 TRP A C 1
ATOM 2101 O O . TRP A 1 283 ? -31.582 -0.873 47.417 1.00 98.62 283 TRP A O 1
ATOM 2111 N N . THR A 1 284 ? -30.998 0.947 48.560 1.00 98.44 284 THR A N 1
ATOM 2112 C CA . THR A 1 284 ? -32.353 1.445 48.835 1.00 98.44 284 THR A CA 1
ATOM 2113 C C . THR A 1 284 ? -32.385 2.962 48.674 1.00 98.44 284 THR A C 1
ATOM 2115 O O . THR A 1 284 ? -31.357 3.609 48.885 1.00 98.44 284 THR A O 1
ATOM 2118 N N . ILE A 1 285 ? -33.544 3.523 48.307 1.00 97.38 285 ILE A N 1
ATOM 2119 C CA . ILE A 1 285 ? -33.735 4.984 48.201 1.00 97.38 285 ILE A CA 1
ATOM 2120 C C . ILE A 1 285 ? -34.093 5.651 49.543 1.00 97.38 285 ILE A C 1
ATOM 2122 O O . ILE A 1 285 ? -34.173 6.866 49.646 1.00 97.38 285 ILE A O 1
ATOM 2126 N N . LEU A 1 286 ? -34.393 4.859 50.577 1.00 95.81 286 LEU A N 1
ATOM 2127 C CA . LEU A 1 286 ? -34.690 5.388 51.907 1.00 95.81 286 LEU A CA 1
ATOM 2128 C C . LEU A 1 286 ? -34.414 4.319 52.958 1.00 95.81 286 LEU A C 1
ATOM 2130 O O . LEU A 1 286 ? -35.192 3.373 53.144 1.00 95.81 286 LEU A O 1
ATOM 2134 N N . GLN A 1 287 ? -33.285 4.462 53.649 1.00 92.88 287 GLN A N 1
ATOM 2135 C CA . GLN A 1 287 ? -32.867 3.491 54.651 1.00 92.88 287 GLN A CA 1
ATOM 2136 C C . GLN A 1 287 ? -33.903 3.362 55.780 1.00 92.88 287 GLN A C 1
ATOM 2138 O O . GLN A 1 287 ? -34.233 4.331 56.453 1.00 92.88 287 GLN A O 1
ATOM 2143 N N . GLY A 1 288 ? -34.377 2.134 56.014 1.00 91.75 288 GLY A N 1
ATOM 2144 C CA . GLY A 1 288 ? -35.336 1.808 57.078 1.00 91.75 288 GLY A CA 1
ATOM 2145 C C . GLY A 1 288 ? -36.804 1.799 56.645 1.00 91.75 288 GLY A C 1
ATOM 2146 O O . GLY A 1 288 ? -37.611 1.181 57.335 1.00 91.75 288 GLY A O 1
ATOM 2147 N N . ASN A 1 289 ? -37.138 2.390 55.491 1.00 93.50 289 ASN A N 1
ATOM 2148 C CA . ASN A 1 289 ? -38.521 2.466 55.004 1.00 93.50 289 ASN A CA 1
ATOM 2149 C C . ASN A 1 289 ? -38.790 1.557 53.800 1.00 93.50 289 ASN A C 1
ATOM 2151 O O . ASN A 1 289 ? -39.925 1.121 53.614 1.00 93.50 289 ASN A O 1
ATOM 2155 N N . HIS A 1 290 ? -37.764 1.265 52.997 1.00 95.62 290 HIS A N 1
ATOM 2156 C CA . HIS A 1 290 ? -37.883 0.422 51.808 1.00 95.62 290 HIS A CA 1
ATOM 2157 C C . HIS A 1 290 ? -36.822 -0.672 51.776 1.00 95.62 290 HIS A C 1
ATOM 2159 O O . HIS A 1 290 ? -35.694 -0.486 52.252 1.00 95.62 290 HIS A O 1
ATOM 2165 N N . SER A 1 291 ? -37.182 -1.807 51.175 1.00 96.81 291 SER A N 1
ATOM 2166 C CA . SER A 1 291 ? -36.279 -2.941 50.998 1.00 96.81 291 SER A CA 1
ATOM 2167 C C . SER A 1 291 ? -35.082 -2.573 50.118 1.00 96.81 291 SER A C 1
ATOM 2169 O O . SER A 1 291 ? -35.137 -1.651 49.301 1.00 96.81 291 SER A O 1
ATOM 2171 N N . PHE A 1 292 ? -33.984 -3.310 50.280 1.00 98.25 292 PHE A N 1
ATOM 2172 C CA . PHE A 1 292 ? -32.851 -3.227 49.364 1.00 98.25 292 PHE A CA 1
ATOM 2173 C C . PHE A 1 292 ? -33.198 -3.921 48.040 1.00 98.25 292 PHE A C 1
ATOM 2175 O O . PHE A 1 292 ? -33.684 -5.052 48.034 1.00 98.25 292 PHE A O 1
ATOM 2182 N N . VAL A 1 293 ? -32.905 -3.261 46.923 1.00 98.44 293 VAL A N 1
ATOM 2183 C CA . VAL A 1 293 ? -33.133 -3.738 45.556 1.00 98.44 293 VAL A CA 1
ATOM 2184 C C . VAL A 1 293 ? -31.825 -3.796 44.769 1.00 98.44 293 VAL A C 1
ATOM 2186 O O . VAL A 1 293 ? -30.850 -3.111 45.082 1.00 98.44 293 VAL A O 1
ATOM 2189 N N . GLY A 1 294 ? -31.799 -4.644 43.740 1.00 98.44 294 GLY A N 1
ATOM 2190 C CA . GLY A 1 294 ? -30.705 -4.700 42.770 1.00 98.44 294 GLY A CA 1
ATOM 2191 C C . GLY A 1 294 ? -30.881 -3.695 41.626 1.00 98.44 294 GLY A C 1
ATOM 2192 O O . GLY A 1 294 ? -31.720 -2.800 41.670 1.00 98.44 294 GLY A O 1
ATOM 2193 N N . ALA A 1 295 ? -30.148 -3.910 40.533 1.00 98.44 295 ALA A N 1
ATOM 2194 C CA . ALA A 1 295 ? -30.140 -3.032 39.354 1.00 98.44 295 ALA A CA 1
ATOM 2195 C C . ALA A 1 295 ? -31.502 -2.854 38.651 1.00 98.44 295 ALA A C 1
ATOM 2197 O O . ALA A 1 295 ? -31.717 -1.880 37.928 1.00 98.44 295 ALA A O 1
ATOM 2198 N N . SER A 1 296 ? -32.438 -3.781 38.866 1.00 98.44 296 SER A N 1
ATOM 2199 C CA . SER A 1 296 ? -33.800 -3.684 38.326 1.00 98.44 296 SER A CA 1
ATOM 2200 C C . SER A 1 296 ? -34.654 -2.607 39.011 1.00 98.44 296 SER A C 1
ATOM 2202 O O . SER A 1 296 ? -35.627 -2.160 38.414 1.00 98.44 296 SER A O 1
ATOM 2204 N N . GLY A 1 297 ? -34.285 -2.163 40.217 1.00 98.25 297 GLY A N 1
ATOM 2205 C CA . GLY A 1 297 ? -35.083 -1.228 41.009 1.00 98.25 297 GLY A CA 1
ATOM 2206 C C . GLY A 1 297 ? -36.315 -1.863 41.664 1.00 98.25 297 GLY A C 1
ATOM 2207 O O . GLY A 1 297 ? -36.467 -3.087 41.688 1.00 98.25 297 GLY A O 1
ATOM 2208 N N . TYR A 1 298 ? -37.182 -1.016 42.220 1.00 98.31 298 TYR A N 1
ATOM 2209 C CA . TYR A 1 298 ? -38.424 -1.419 42.885 1.00 98.31 298 TYR A CA 1
ATOM 2210 C C . TYR A 1 298 ? -39.483 -1.900 41.890 1.00 98.31 298 TYR A C 1
ATOM 2212 O O . TYR A 1 298 ? -39.666 -1.320 40.821 1.00 98.31 298 TYR A O 1
ATOM 2220 N N . ALA A 1 299 ? -40.234 -2.931 42.276 1.00 97.69 299 ALA A N 1
ATOM 2221 C CA . ALA A 1 299 ? -41.343 -3.489 41.507 1.00 97.69 299 ALA A CA 1
ATOM 2222 C C . ALA A 1 299 ? -42.493 -3.913 42.438 1.00 97.69 299 ALA A C 1
ATOM 2224 O O . ALA A 1 299 ? -42.331 -3.973 43.656 1.00 97.69 299 ALA A O 1
ATOM 2225 N N . GLY A 1 300 ? -43.658 -4.226 41.864 1.00 97.31 300 GLY A N 1
ATOM 2226 C CA . GLY A 1 300 ? -44.812 -4.715 42.622 1.00 97.31 300 GLY A CA 1
ATOM 2227 C C . GLY A 1 300 ? -45.333 -3.696 43.636 1.00 97.31 300 GLY A C 1
ATOM 2228 O O . GLY A 1 300 ? -45.468 -2.515 43.321 1.00 97.31 300 GLY A O 1
ATOM 2229 N N . GLU A 1 301 ? -45.627 -4.156 44.851 1.00 97.44 301 GLU A N 1
ATOM 2230 C CA . GLU A 1 301 ? -46.258 -3.326 45.882 1.00 97.44 301 GLU A CA 1
ATOM 2231 C C . GLU A 1 301 ? -45.393 -2.133 46.308 1.00 97.44 301 GLU A C 1
ATOM 2233 O O . GLU A 1 301 ? -45.901 -1.022 46.431 1.00 97.44 301 GLU A O 1
ATOM 2238 N N . GLU A 1 302 ? -44.073 -2.309 46.439 1.00 96.69 302 GLU A N 1
ATOM 2239 C CA . GLU A 1 302 ? -43.177 -1.188 46.759 1.00 96.69 302 GLU A CA 1
ATOM 2240 C C . GLU A 1 302 ? -43.168 -0.133 45.644 1.00 96.69 302 GLU A C 1
ATOM 2242 O O . GLU A 1 302 ? -43.182 1.063 45.925 1.00 96.69 302 GLU A O 1
ATOM 2247 N N . ALA A 1 303 ? -43.228 -0.545 44.374 1.00 97.25 303 ALA A N 1
ATOM 2248 C CA . ALA A 1 303 ? -43.344 0.404 43.267 1.00 97.25 303 ALA A CA 1
ATOM 2249 C C . ALA A 1 303 ? -44.687 1.157 43.278 1.00 97.25 303 ALA A C 1
ATOM 2251 O O . ALA A 1 303 ? -44.713 2.340 42.941 1.00 97.25 303 ALA A O 1
ATOM 2252 N N . ASN A 1 304 ? -45.782 0.511 43.698 1.00 97.38 304 ASN A N 1
ATOM 2253 C CA . ASN A 1 304 ? -47.086 1.166 43.858 1.00 97.38 304 ASN A CA 1
ATOM 2254 C C . ASN A 1 304 ? -47.054 2.221 44.971 1.00 97.38 304 ASN A C 1
ATOM 2256 O O . ASN A 1 304 ? -47.565 3.323 44.780 1.00 97.38 304 ASN A O 1
ATOM 2260 N N . ILE A 1 305 ? -46.408 1.909 46.100 1.00 97.25 305 ILE A N 1
ATOM 2261 C CA . ILE A 1 305 ? -46.203 2.853 47.210 1.00 97.25 305 ILE A CA 1
ATOM 2262 C C . ILE A 1 305 ? -45.392 4.069 46.743 1.00 97.25 305 ILE A C 1
ATOM 2264 O O . ILE A 1 305 ? -45.692 5.197 47.130 1.00 97.25 305 ILE A O 1
ATOM 2268 N N . LEU A 1 306 ? -44.394 3.854 45.882 1.00 96.69 306 LEU A N 1
ATOM 2269 C CA . LEU A 1 306 ? -43.532 4.912 45.352 1.00 96.69 306 LEU A CA 1
ATOM 2270 C C . LEU A 1 306 ? -44.141 5.691 44.174 1.00 96.69 306 LEU A C 1
ATOM 2272 O O . LEU A 1 306 ? -43.643 6.763 43.827 1.00 96.69 306 LEU A O 1
ATOM 2276 N N . ALA A 1 307 ? -45.221 5.200 43.562 1.00 96.62 307 ALA A N 1
ATOM 2277 C CA . ALA A 1 307 ? -45.824 5.799 42.371 1.00 96.62 307 ALA A CA 1
ATOM 2278 C C . ALA A 1 307 ? -46.214 7.289 42.518 1.00 96.62 307 ALA A C 1
ATOM 2280 O O . ALA A 1 307 ? -45.985 8.039 41.561 1.00 96.62 307 ALA A O 1
ATOM 2281 N N . PRO A 1 308 ? -46.729 7.767 43.673 1.00 97.25 308 PRO A N 1
ATOM 2282 C CA . PRO A 1 308 ? -47.013 9.189 43.885 1.00 97.25 308 PRO A CA 1
ATOM 2283 C C . PRO A 1 308 ? -45.779 10.097 43.796 1.00 97.25 308 PRO A C 1
ATOM 2285 O O . PRO A 1 308 ? -45.923 11.296 43.580 1.00 97.25 308 PRO A O 1
ATOM 2288 N N . TYR A 1 309 ? -44.572 9.542 43.936 1.00 96.44 309 TYR A N 1
ATOM 2289 C CA . TYR A 1 309 ? -43.314 10.285 43.918 1.00 96.44 309 TYR A CA 1
ATOM 2290 C C . TYR A 1 309 ? -42.594 10.219 42.569 1.00 96.44 309 TYR A C 1
ATOM 2292 O O . TYR A 1 309 ? -41.464 10.672 42.480 1.00 96.44 309 TYR A O 1
ATOM 2300 N N . ASN A 1 310 ? -43.202 9.687 41.502 1.00 95.88 310 ASN A N 1
ATOM 2301 C CA . ASN A 1 310 ? -42.537 9.469 40.205 1.00 95.88 310 ASN A CA 1
ATOM 2302 C C . ASN A 1 310 ? -41.854 10.709 39.586 1.00 95.88 310 ASN A C 1
ATOM 2304 O O . ASN A 1 310 ? -40.944 10.548 38.769 1.00 95.88 310 ASN A O 1
ATOM 2308 N N . ASP A 1 311 ? -42.268 11.925 39.957 1.00 95.75 311 ASP A N 1
ATOM 2309 C CA . ASP A 1 311 ? -41.603 13.169 39.549 1.00 95.75 311 ASP A CA 1
ATOM 2310 C C . ASP A 1 311 ? -40.200 13.339 40.164 1.00 95.75 311 ASP A C 1
ATOM 2312 O O . ASP A 1 311 ? -39.386 14.081 39.616 1.00 95.75 311 ASP A O 1
ATOM 2316 N N . ASN A 1 312 ? -39.894 12.599 41.233 1.00 95.56 312 ASN A N 1
ATOM 2317 C CA . ASN A 1 312 ? -38.614 12.569 41.939 1.00 95.56 312 ASN A CA 1
ATOM 2318 C C . ASN A 1 312 ? -37.661 11.486 41.397 1.00 95.56 312 ASN A C 1
ATOM 2320 O O . ASN A 1 312 ? -36.822 10.983 42.133 1.00 95.56 312 ASN A O 1
ATOM 2324 N N . LYS A 1 313 ? -37.765 11.103 40.120 1.00 97.44 313 LYS A N 1
ATOM 2325 C CA . LYS A 1 313 ? -36.806 10.195 39.464 1.00 97.44 313 LYS A CA 1
ATOM 2326 C C . LYS A 1 313 ? -35.894 10.962 38.516 1.00 97.44 313 LYS A C 1
ATOM 2328 O O . LYS A 1 313 ? -36.340 11.891 37.844 1.00 97.44 313 LYS A O 1
ATOM 2333 N N . ALA A 1 314 ? -34.645 10.516 38.389 1.00 97.44 314 ALA A N 1
ATOM 2334 C CA . ALA A 1 314 ? -33.733 11.023 37.363 1.00 97.44 314 ALA A CA 1
ATOM 2335 C C . ALA A 1 314 ? -34.204 10.655 35.943 1.00 97.44 314 ALA A C 1
ATOM 2337 O O . ALA A 1 314 ? -34.102 11.464 35.023 1.00 97.44 314 ALA A O 1
ATOM 2338 N N . ASP A 1 315 ? -34.755 9.451 35.772 1.00 97.38 315 ASP A N 1
ATOM 2339 C CA . ASP A 1 315 ? -35.446 8.996 34.568 1.00 97.38 315 ASP A CA 1
ATOM 2340 C C . ASP A 1 315 ? -36.873 8.544 34.913 1.00 97.38 315 ASP A C 1
ATOM 2342 O O . ASP A 1 315 ? -37.099 7.556 35.623 1.00 97.38 315 ASP A O 1
ATOM 2346 N N . ARG A 1 316 ? -37.856 9.272 34.373 1.00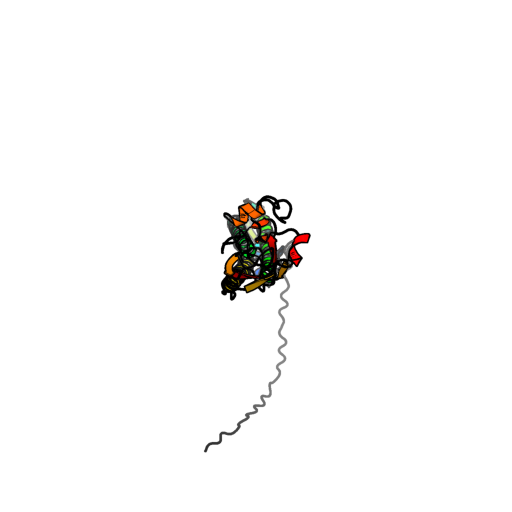 96.44 316 ARG A N 1
ATOM 2347 C CA . ARG A 1 316 ? -39.288 9.036 34.605 1.00 96.44 316 ARG A CA 1
ATOM 2348 C C . ARG A 1 316 ? -39.776 7.706 34.031 1.00 96.44 316 ARG A C 1
ATOM 2350 O O . ARG A 1 316 ? -40.741 7.154 34.560 1.00 96.44 316 ARG A O 1
ATOM 2357 N N . ASN A 1 317 ? -39.099 7.181 33.012 1.00 96.81 317 ASN A N 1
ATOM 2358 C CA . ASN A 1 317 ? -39.491 5.950 32.323 1.00 96.81 317 ASN A CA 1
ATOM 2359 C C . ASN A 1 317 ? -38.946 4.682 32.993 1.00 96.81 317 ASN A C 1
ATOM 2361 O O . ASN A 1 317 ? -39.364 3.581 32.645 1.00 96.81 317 ASN A O 1
ATOM 2365 N N . SER A 1 318 ? -38.046 4.836 33.963 1.00 97.69 318 SER A N 1
ATOM 2366 C CA . SER A 1 318 ? -37.403 3.727 34.666 1.00 97.69 318 SER A CA 1
ATOM 2367 C C . SER A 1 318 ? -37.943 3.584 36.100 1.00 97.69 318 SER A C 1
ATOM 2369 O O . SER A 1 318 ? -38.432 4.567 36.673 1.00 97.69 318 SER A O 1
ATOM 2371 N N . PRO A 1 319 ? -37.890 2.389 36.720 1.00 98.25 319 PRO A N 1
ATOM 2372 C CA . PRO A 1 319 ? -38.291 2.207 38.117 1.00 98.25 319 PRO A CA 1
ATOM 2373 C C . PRO A 1 319 ? -37.428 3.020 39.089 1.00 98.25 319 PRO A C 1
ATOM 2375 O O . PRO A 1 319 ? -36.266 3.309 38.797 1.00 98.25 319 PRO A O 1
ATOM 2378 N N . PHE A 1 320 ? -37.965 3.360 40.262 1.00 98.25 320 PHE A N 1
ATOM 2379 C CA . PHE A 1 320 ? -37.145 3.880 41.360 1.00 98.25 320 PHE A CA 1
ATOM 2380 C C . PHE A 1 320 ? -36.045 2.885 41.726 1.00 98.25 320 PHE A C 1
ATOM 2382 O O . PHE A 1 320 ? -36.262 1.672 41.693 1.00 98.25 320 PHE A O 1
ATOM 2389 N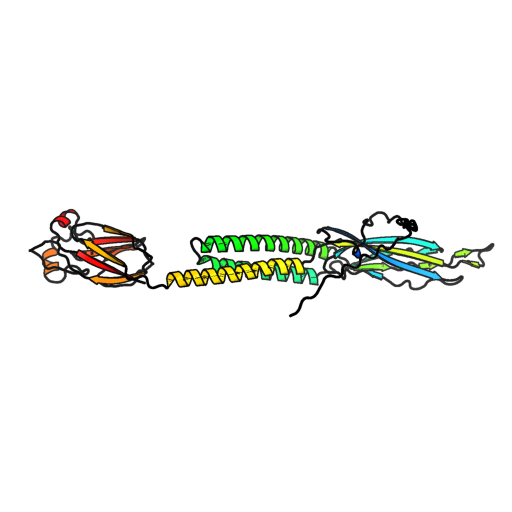 N . GLY A 1 321 ? -34.861 3.384 42.077 1.00 98.12 321 GLY A N 1
ATOM 2390 C CA . GLY A 1 321 ? -33.746 2.521 42.464 1.00 98.12 321 GLY A CA 1
ATOM 2391 C C . GLY A 1 321 ? -33.153 1.698 41.313 1.00 98.12 321 GLY A C 1
ATOM 2392 O O . GLY A 1 321 ? -32.304 0.846 41.550 1.00 98.12 321 GLY A O 1
ATOM 2393 N N . ALA A 1 322 ? -33.579 1.909 40.067 1.00 98.62 322 ALA A N 1
ATOM 2394 C CA . ALA A 1 322 ? -32.977 1.256 38.910 1.00 98.62 322 ALA A CA 1
ATOM 2395 C C . ALA A 1 322 ? -31.532 1.736 38.680 1.00 98.62 322 ALA A C 1
ATOM 2397 O O . ALA A 1 322 ? -31.216 2.900 38.927 1.00 98.62 322 ALA A O 1
ATOM 2398 N N . LEU A 1 323 ? -30.658 0.867 38.167 1.00 98.69 323 LEU A N 1
ATOM 2399 C CA . LEU A 1 323 ? -29.333 1.273 37.694 1.00 98.69 323 LEU A CA 1
ATOM 2400 C C . LEU A 1 323 ? -29.469 1.956 36.329 1.00 98.69 323 LEU A C 1
ATOM 2402 O O . LEU A 1 323 ? -29.852 1.321 35.342 1.00 98.69 323 LEU A O 1
ATOM 2406 N N . LEU A 1 324 ? -29.119 3.238 36.270 1.00 98.50 324 LEU A N 1
ATOM 2407 C CA . LEU A 1 324 ? -29.012 3.987 35.024 1.00 98.50 324 LEU A CA 1
ATOM 2408 C C . LEU A 1 324 ? -27.556 4.051 34.584 1.00 98.50 324 LEU A C 1
ATOM 2410 O O . LEU A 1 324 ? -26.656 4.283 35.392 1.00 98.50 324 LEU A O 1
ATOM 2414 N N . VAL A 1 325 ? -27.343 3.891 33.285 1.00 97.75 325 VAL A N 1
ATOM 2415 C CA . VAL A 1 325 ? -26.037 3.945 32.638 1.00 97.75 325 VAL A CA 1
ATOM 2416 C C . VAL A 1 325 ? -26.087 4.954 31.503 1.00 97.75 325 VAL A C 1
ATOM 2418 O O . VAL A 1 325 ? -27.021 4.953 30.709 1.00 97.75 325 VAL A O 1
ATOM 2421 N N . GLN A 1 326 ? -25.075 5.806 31.408 1.00 97.06 326 GLN A N 1
ATOM 2422 C CA . GLN A 1 326 ? -24.887 6.712 30.286 1.00 97.06 326 GLN A CA 1
ATOM 2423 C C . GLN A 1 326 ? -23.775 6.161 29.392 1.00 97.06 326 GLN A C 1
ATOM 2425 O O . GLN A 1 326 ? -22.599 6.156 29.769 1.00 97.06 326 GLN A O 1
ATOM 2430 N N . LEU A 1 327 ? -24.159 5.668 28.213 1.00 91.19 327 LEU A N 1
ATOM 2431 C CA . LEU A 1 327 ? -23.223 5.168 27.206 1.00 91.19 327 LEU A CA 1
ATOM 2432 C C . LEU A 1 327 ? -22.849 6.292 26.228 1.00 91.19 327 LEU A C 1
ATOM 2434 O O . LEU A 1 327 ? -23.711 7.114 25.886 1.00 91.19 327 LEU A O 1
ATOM 2438 N N . PRO A 1 328 ? -21.607 6.315 25.703 1.00 82.25 328 PRO A N 1
ATOM 2439 C CA . PRO A 1 328 ? -21.232 7.261 24.659 1.00 82.25 328 PRO A CA 1
ATOM 2440 C C . PRO A 1 328 ? -22.224 7.185 23.489 1.00 82.25 328 PRO A C 1
ATOM 2442 O O . PRO A 1 328 ? -22.515 6.105 22.978 1.00 82.25 328 PRO A O 1
ATOM 2445 N N . ASN A 1 329 ? -22.770 8.328 23.075 1.00 83.06 329 ASN A N 1
ATOM 2446 C CA . ASN A 1 329 ? -23.685 8.468 21.932 1.00 83.06 329 ASN A CA 1
ATOM 2447 C C . ASN A 1 329 ? -25.057 7.761 22.035 1.00 83.06 329 ASN A C 1
ATOM 2449 O O . ASN A 1 329 ? -25.802 7.805 21.061 1.00 83.06 329 ASN A O 1
ATOM 2453 N N . SER A 1 330 ? -25.417 7.133 23.166 1.00 84.19 330 SER A N 1
ATOM 2454 C CA . SER A 1 330 ? -26.700 6.401 23.302 1.00 84.19 330 SER A CA 1
ATOM 2455 C C . SER A 1 330 ? -27.652 6.980 24.360 1.00 84.19 330 SER A C 1
ATOM 2457 O O . SER A 1 330 ? -28.783 6.519 24.483 1.00 84.19 330 SER A O 1
ATOM 2459 N N . GLY A 1 331 ? -27.228 8.010 25.100 1.00 89.62 331 GLY A N 1
ATOM 2460 C CA . GLY A 1 331 ? -28.027 8.605 26.174 1.00 89.62 331 GLY A CA 1
ATOM 2461 C C . GLY A 1 331 ? -28.089 7.729 27.429 1.00 89.62 331 GLY A C 1
ATOM 2462 O O . GLY A 1 331 ? -27.212 6.893 27.657 1.00 89.62 331 GLY A O 1
ATOM 2463 N N . ASN A 1 332 ? -29.109 7.964 28.259 1.00 93.50 332 ASN A N 1
ATOM 2464 C CA . ASN A 1 332 ? -29.330 7.225 29.501 1.00 93.50 332 ASN A CA 1
ATOM 2465 C C . ASN A 1 332 ? -30.102 5.937 29.204 1.00 93.50 332 ASN A C 1
ATOM 2467 O O . ASN A 1 332 ? -31.133 5.970 28.535 1.00 93.50 332 ASN A O 1
ATOM 2471 N N . GLN A 1 333 ? -29.630 4.821 29.742 1.00 96.12 333 GLN A N 1
ATOM 2472 C CA . GLN A 1 333 ? -30.233 3.509 29.578 1.00 96.12 333 GLN A CA 1
ATOM 2473 C C . GLN A 1 333 ? -30.390 2.830 30.938 1.00 96.12 333 GLN A C 1
ATOM 2475 O O . GLN A 1 333 ? -29.478 2.846 31.765 1.00 96.12 333 GLN A O 1
ATOM 2480 N N . TRP A 1 334 ? -31.538 2.196 31.157 1.00 97.50 334 TRP A N 1
ATOM 2481 C CA . TRP A 1 334 ? -31.749 1.313 32.297 1.00 97.50 334 TRP A CA 1
ATOM 2482 C C . TRP A 1 334 ? -31.133 -0.065 32.037 1.00 97.50 334 TRP A C 1
ATOM 2484 O O . TRP A 1 334 ? -31.417 -0.711 31.027 1.00 97.50 334 TRP A O 1
ATOM 2494 N N . ILE A 1 335 ? -30.297 -0.523 32.970 1.00 97.50 335 ILE A N 1
ATOM 2495 C CA . ILE A 1 335 ? -29.640 -1.830 32.926 1.00 97.50 335 ILE A CA 1
ATOM 2496 C C . ILE A 1 335 ? -30.154 -2.680 34.088 1.00 97.50 335 ILE A C 1
ATOM 2498 O O . ILE A 1 335 ? -29.805 -2.447 35.240 1.00 97.50 335 ILE A O 1
ATOM 2502 N N . SER A 1 336 ? -30.963 -3.696 33.788 1.00 97.44 336 SER A N 1
ATOM 2503 C CA . SER A 1 336 ? -31.536 -4.603 34.796 1.00 97.44 336 SER A CA 1
ATOM 2504 C C . SER A 1 336 ? -30.747 -5.902 34.989 1.00 97.44 336 SER A C 1
ATOM 2506 O O . SER A 1 336 ? -30.897 -6.564 36.015 1.00 97.44 336 SER A O 1
ATOM 2508 N N . SER A 1 337 ? -29.912 -6.279 34.017 1.00 97.81 337 SER A N 1
ATOM 2509 C CA . SER A 1 337 ? -29.149 -7.533 34.002 1.00 97.81 337 SER A CA 1
ATOM 2510 C C . SER A 1 337 ? -27.879 -7.425 33.135 1.00 97.81 337 SER A C 1
ATOM 2512 O O . SER A 1 337 ? -27.785 -6.503 32.311 1.00 97.81 337 SER A O 1
ATOM 2514 N N . PRO A 1 338 ? -26.896 -8.338 33.315 1.00 97.81 338 PRO A N 1
ATOM 2515 C CA . PRO A 1 338 ? -25.731 -8.457 32.437 1.00 97.81 338 PRO A CA 1
ATOM 2516 C C . PRO A 1 338 ? -26.131 -8.535 30.960 1.00 97.81 338 PRO A C 1
ATOM 2518 O O . PRO A 1 338 ? -27.009 -9.313 30.589 1.00 97.81 338 PRO A O 1
ATOM 2521 N N . GLN A 1 339 ? -25.489 -7.735 30.111 1.00 97.25 339 GLN A N 1
ATOM 2522 C CA . GLN A 1 339 ? -25.838 -7.618 28.695 1.00 97.25 339 GLN A CA 1
ATOM 2523 C C . GLN A 1 339 ? -24.649 -7.170 27.844 1.00 97.25 339 GLN A C 1
ATOM 2525 O O . GLN A 1 339 ? -23.673 -6.610 28.350 1.00 97.25 339 GLN A O 1
ATOM 2530 N N . SER A 1 340 ? -24.741 -7.418 26.538 1.00 95.06 340 SER A N 1
ATOM 2531 C CA . SER A 1 340 ? -23.793 -6.880 25.562 1.00 95.06 340 SER A CA 1
ATOM 2532 C C . SER A 1 340 ? -24.070 -5.407 25.291 1.00 95.06 340 SER A C 1
ATOM 2534 O O . SER A 1 340 ? -25.220 -4.976 25.248 1.00 95.06 340 SER A O 1
ATOM 2536 N N . LEU A 1 341 ? -23.002 -4.650 25.084 1.00 92.81 341 LEU A N 1
ATOM 2537 C CA . LEU A 1 341 ? -23.050 -3.251 24.695 1.00 92.81 341 LEU A CA 1
ATOM 2538 C C . LEU A 1 341 ? -23.038 -3.147 23.168 1.00 92.81 341 LEU A C 1
ATOM 2540 O O . LEU A 1 341 ? -22.513 -4.011 22.466 1.00 92.81 341 LEU A O 1
ATOM 2544 N N . ASN A 1 342 ? -23.622 -2.073 22.650 1.00 87.25 342 ASN A N 1
ATOM 2545 C CA . ASN A 1 342 ? -23.663 -1.783 21.216 1.00 87.25 342 ASN A CA 1
ATOM 2546 C C . ASN A 1 342 ? -22.286 -1.419 20.632 1.00 87.25 342 ASN A C 1
ATOM 2548 O O . ASN A 1 342 ? -22.075 -1.557 19.430 1.00 87.25 342 ASN A O 1
ATOM 2552 N N . GLN A 1 343 ? -21.355 -0.972 21.474 1.00 87.44 343 GLN A N 1
ATOM 2553 C CA . GLN A 1 343 ? -19.971 -0.677 21.120 1.00 87.44 343 GLN A CA 1
ATOM 2554 C C . GLN A 1 343 ? -19.061 -0.860 22.347 1.00 87.44 343 GLN A C 1
ATOM 2556 O O . GLN A 1 343 ? -19.535 -0.702 23.477 1.00 87.44 343 GLN A O 1
ATOM 2561 N N . PRO A 1 344 ? -17.763 -1.163 22.161 1.00 91.44 344 PRO A N 1
ATOM 2562 C CA . PRO A 1 344 ? -16.811 -1.201 23.264 1.00 91.44 344 PRO A CA 1
ATOM 2563 C C . PRO A 1 344 ? -16.682 0.158 23.965 1.00 91.44 344 PRO A C 1
ATOM 2565 O O . PRO A 1 344 ? -16.643 1.202 23.313 1.00 91.44 344 PRO A O 1
ATOM 2568 N N . ILE A 1 345 ? -16.573 0.146 25.292 1.00 93.38 345 ILE A N 1
ATOM 2569 C CA . ILE A 1 345 ? -16.442 1.346 26.127 1.00 93.38 345 ILE A CA 1
ATOM 2570 C C . ILE A 1 345 ? -15.144 1.329 26.937 1.00 93.38 345 ILE A C 1
ATOM 2572 O O . ILE A 1 345 ? -14.725 0.285 27.428 1.00 93.38 345 ILE A O 1
ATOM 2576 N N . SER A 1 346 ? -14.529 2.499 27.114 1.00 93.69 346 SER A N 1
ATOM 2577 C CA . SER A 1 346 ? -13.408 2.726 28.048 1.00 93.69 346 SER A CA 1
ATOM 2578 C C . SER A 1 346 ? -13.762 3.690 29.186 1.00 93.69 346 SER A C 1
ATOM 2580 O O . SER A 1 346 ? -12.982 3.882 30.115 1.00 93.69 346 SER A O 1
ATOM 2582 N N . GLN A 1 347 ? -14.938 4.311 29.113 1.00 95.44 347 GLN A N 1
ATOM 2583 C CA . GLN A 1 347 ? -15.477 5.217 30.115 1.00 95.44 347 GLN A CA 1
ATOM 2584 C C . GLN A 1 347 ? -16.991 5.027 30.185 1.00 95.44 347 GLN A C 1
ATOM 2586 O O . GLN A 1 347 ? -17.636 4.786 29.163 1.00 95.44 347 GLN A O 1
ATOM 2591 N N . ILE A 1 348 ? -17.547 5.132 31.387 1.00 96.69 348 ILE A N 1
ATOM 2592 C CA . ILE A 1 348 ? -18.978 4.973 31.634 1.00 96.69 348 ILE A CA 1
ATOM 2593 C C . ILE A 1 348 ? -19.411 5.861 32.792 1.00 96.69 348 ILE A C 1
ATOM 2595 O O . ILE A 1 348 ? -18.652 6.025 33.748 1.00 96.69 348 ILE A O 1
ATOM 2599 N N . ALA A 1 349 ? -20.621 6.415 32.727 1.00 98.06 349 ALA A N 1
ATOM 2600 C CA . ALA A 1 349 ? -21.243 7.050 33.881 1.00 98.06 349 ALA A CA 1
ATOM 2601 C C . ALA A 1 349 ? -22.455 6.239 34.339 1.00 98.06 349 ALA A C 1
ATOM 2603 O O . ALA A 1 349 ? -23.220 5.740 33.515 1.00 98.06 349 ALA A O 1
ATOM 2604 N N . MET A 1 350 ? -22.611 6.073 35.650 1.00 98.56 350 MET A N 1
ATOM 2605 C CA . MET A 1 350 ? -23.693 5.285 36.244 1.00 98.56 350 MET A CA 1
ATOM 2606 C C . MET A 1 350 ? -24.287 5.993 37.458 1.00 98.56 350 MET A C 1
ATOM 2608 O O . MET A 1 350 ? -23.589 6.757 38.124 1.00 98.56 350 MET A O 1
ATOM 2612 N N . ARG A 1 351 ? -25.569 5.747 37.744 1.00 98.56 351 ARG A N 1
ATOM 2613 C CA . ARG A 1 351 ? -26.257 6.249 38.944 1.00 98.56 351 ARG A CA 1
ATOM 2614 C C . ARG A 1 351 ? -27.430 5.362 39.348 1.00 98.56 351 ARG A C 1
ATOM 2616 O O . ARG A 1 351 ? -27.930 4.580 38.538 1.00 98.56 351 ARG A O 1
ATOM 2623 N N . ILE A 1 352 ? -27.917 5.553 40.568 1.00 98.62 352 ILE A N 1
ATOM 2624 C CA . ILE A 1 352 ? -29.255 5.114 40.973 1.00 98.62 352 ILE A CA 1
ATOM 2625 C C . ILE A 1 352 ? -30.332 6.028 40.356 1.00 98.62 352 ILE A C 1
ATOM 2627 O O . ILE A 1 352 ? -30.125 7.239 40.195 1.00 98.62 352 ILE A O 1
ATOM 2631 N N . ASN A 1 353 ? -31.485 5.460 39.994 1.00 98.44 353 ASN A N 1
ATOM 2632 C CA . ASN A 1 353 ? -32.640 6.220 39.526 1.00 98.44 353 ASN A CA 1
ATOM 2633 C C . ASN A 1 353 ? -33.436 6.810 40.696 1.00 98.44 353 ASN A C 1
ATOM 2635 O O . ASN A 1 353 ? -34.418 6.229 41.163 1.00 98.44 353 ASN A O 1
ATOM 2639 N N . ASP A 1 354 ? -32.982 7.970 41.141 1.00 98.25 354 ASP A N 1
ATOM 2640 C CA . ASP A 1 354 ? -33.597 8.812 42.161 1.00 98.25 354 ASP A CA 1
ATOM 2641 C C . ASP A 1 354 ? -33.220 10.273 41.871 1.00 98.25 354 ASP A C 1
ATOM 2643 O O . ASP A 1 354 ? -32.231 10.516 41.171 1.00 98.25 354 ASP A O 1
ATOM 2647 N N . ALA A 1 355 ? -34.006 11.244 42.323 1.00 97.50 355 ALA A N 1
ATOM 2648 C CA . ALA A 1 355 ? -33.714 12.660 42.122 1.00 97.50 355 ALA A CA 1
ATOM 2649 C C . ALA A 1 355 ? -32.513 13.095 42.966 1.00 97.50 355 ALA A C 1
ATOM 2651 O O . ALA A 1 355 ? -32.295 12.600 44.066 1.00 97.50 355 ALA A O 1
ATOM 2652 N N . ASP A 1 356 ? -31.764 14.092 42.489 1.00 98.00 356 ASP A N 1
ATOM 2653 C CA . ASP A 1 356 ? -30.555 14.561 43.182 1.00 98.00 356 ASP A CA 1
ATOM 2654 C C . ASP A 1 356 ? -30.839 15.060 44.615 1.00 98.00 356 ASP A C 1
ATOM 2656 O O . ASP A 1 356 ? -29.975 14.962 45.482 1.00 98.00 356 ASP A O 1
ATOM 2660 N N . GLY A 1 357 ? -32.060 15.539 44.885 1.00 96.94 357 GLY A N 1
ATOM 2661 C CA . GLY A 1 357 ? -32.501 15.932 46.227 1.00 96.94 357 GLY A CA 1
ATOM 2662 C C . GLY A 1 357 ? -32.816 14.770 47.182 1.00 96.94 357 GLY A C 1
ATOM 2663 O O . GLY A 1 357 ? -32.872 15.008 48.383 1.00 96.94 357 GLY A O 1
ATOM 2664 N N . GLY A 1 358 ? -33.018 13.547 46.674 1.00 95.69 358 GLY A N 1
ATOM 2665 C CA . GLY A 1 358 ? -33.315 12.338 47.461 1.00 95.69 358 GLY A CA 1
ATOM 2666 C C . GLY A 1 358 ? -32.081 11.513 47.842 1.00 95.69 358 GLY A C 1
ATOM 2667 O O . GLY A 1 358 ? -32.113 10.754 48.804 1.00 95.69 358 GLY A O 1
ATOM 2668 N N . LEU A 1 359 ? -30.946 11.739 47.168 1.00 97.88 359 LEU A N 1
ATOM 2669 C CA . LEU A 1 359 ? -29.761 10.880 47.277 1.00 97.88 359 LEU A CA 1
ATOM 2670 C C . LEU A 1 359 ? -29.179 10.745 48.695 1.00 97.88 359 LEU A C 1
ATOM 2672 O O . LEU A 1 359 ? -28.544 9.738 49.001 1.00 97.88 359 LEU A O 1
ATOM 2676 N N . GLY A 1 360 ? -29.360 11.744 49.563 1.00 97.19 360 GLY A N 1
ATOM 2677 C CA . GLY A 1 360 ? -28.780 11.749 50.912 1.00 97.19 360 GLY A CA 1
ATOM 2678 C C . GLY A 1 360 ? -29.280 10.615 51.815 1.00 97.19 360 GLY A C 1
ATOM 2679 O O . GLY A 1 360 ? -28.516 10.125 52.655 1.00 97.19 360 GLY A O 1
ATOM 2680 N N . ASP A 1 361 ? -30.519 10.172 51.592 1.00 96.56 361 ASP A N 1
ATOM 2681 C CA . ASP A 1 361 ? -31.203 9.160 52.405 1.00 96.56 361 ASP A CA 1
ATOM 2682 C C . ASP A 1 361 ? -31.063 7.734 51.839 1.00 96.56 361 ASP A C 1
ATOM 2684 O O . ASP A 1 361 ? -31.477 6.746 52.465 1.00 96.56 361 ASP A O 1
ATOM 2688 N N . ASN A 1 362 ? -30.417 7.618 50.676 1.00 98.31 362 ASN A N 1
ATOM 2689 C CA . ASN A 1 362 ? -30.129 6.350 50.026 1.00 98.31 362 ASN A CA 1
ATOM 2690 C C . ASN A 1 362 ? -29.087 5.555 50.822 1.00 98.31 362 ASN A C 1
ATOM 2692 O O . ASN A 1 362 ? -28.298 6.099 51.598 1.00 98.31 362 ASN A O 1
ATOM 2696 N N . SER A 1 363 ? -29.050 4.237 50.642 1.00 98.50 363 SER A N 1
ATOM 2697 C CA . SER A 1 363 ? -28.064 3.386 51.315 1.00 98.50 363 SER A CA 1
ATOM 2698 C C . SER A 1 363 ? -27.717 2.157 50.489 1.00 98.50 363 SER A C 1
ATOM 2700 O O . SER A 1 363 ? -28.590 1.550 49.876 1.00 98.50 363 SER A O 1
ATOM 2702 N N . GLY A 1 364 ? -26.443 1.763 50.499 1.00 98.38 364 GLY A N 1
ATOM 2703 C CA . GLY A 1 364 ? -25.919 0.629 49.734 1.00 98.38 364 GLY A CA 1
ATOM 2704 C C . GLY A 1 364 ? -25.278 1.016 48.400 1.00 98.38 364 GLY A C 1
ATOM 2705 O O . GLY A 1 364 ? -25.201 2.190 48.031 1.00 98.38 364 GLY A O 1
ATOM 2706 N N . ALA A 1 365 ? -24.789 0.004 47.686 1.00 98.69 365 ALA A N 1
ATOM 2707 C CA . ALA A 1 365 ? -24.059 0.158 46.434 1.00 98.69 365 ALA A CA 1
ATOM 2708 C C . ALA A 1 365 ? -24.237 -1.073 45.535 1.00 98.69 365 ALA A C 1
ATOM 2710 O O . ALA A 1 365 ? -24.462 -2.188 46.019 1.00 98.69 365 ALA A O 1
ATOM 2711 N N . LEU A 1 366 ? -24.076 -0.868 44.226 1.00 98.69 366 LEU A N 1
ATOM 2712 C CA . LEU A 1 366 ? -23.975 -1.947 43.244 1.00 98.69 366 LEU A CA 1
ATOM 2713 C C . LEU A 1 366 ? -22.541 -2.073 42.737 1.00 98.69 366 LEU A C 1
ATOM 2715 O O . LEU A 1 366 ? -21.913 -1.080 42.382 1.00 98.69 366 LEU A O 1
ATOM 2719 N N . GLN A 1 367 ? -22.040 -3.301 42.639 1.00 98.56 367 GLN A N 1
ATOM 2720 C CA . GLN A 1 367 ? -20.806 -3.604 41.927 1.00 98.56 367 GLN A CA 1
ATOM 2721 C C . GLN A 1 367 ? -21.142 -4.040 40.499 1.00 98.56 367 GLN A C 1
ATOM 2723 O O . GLN A 1 367 ? -21.880 -5.003 40.292 1.00 98.56 367 GLN A O 1
ATOM 2728 N N . VAL A 1 368 ? -20.588 -3.336 39.512 1.00 98.38 368 VAL A N 1
ATOM 2729 C CA . VAL A 1 368 ? -20.793 -3.599 38.082 1.00 98.38 368 VAL A CA 1
ATOM 2730 C C . VAL A 1 368 ? -19.467 -4.027 37.472 1.00 98.38 368 VAL A C 1
ATOM 2732 O O . VAL A 1 368 ? -18.486 -3.289 37.552 1.00 98.38 368 VAL A O 1
ATOM 2735 N N . CYS A 1 369 ? -19.435 -5.216 36.874 1.00 97.50 369 CYS A N 1
ATOM 2736 C CA . CYS A 1 369 ? -18.249 -5.794 36.253 1.00 97.50 369 CYS A CA 1
ATOM 2737 C C . CYS A 1 369 ? -18.380 -5.835 34.730 1.00 97.50 369 CYS A C 1
ATOM 2739 O O . CYS A 1 369 ? -19.414 -6.236 34.189 1.00 97.50 369 CYS A O 1
ATOM 2741 N N . PHE A 1 370 ? -17.298 -5.480 34.047 1.00 96.00 370 PHE A N 1
ATOM 2742 C CA . PHE A 1 370 ? -17.194 -5.379 32.598 1.00 96.00 370 PHE A CA 1
ATOM 2743 C C . PHE A 1 370 ? -16.249 -6.443 32.042 1.00 96.00 370 PHE A C 1
ATOM 2745 O O . PHE A 1 370 ? -15.229 -6.748 32.655 1.00 96.00 370 PHE A O 1
ATOM 2752 N N . GLY A 1 371 ? -16.592 -7.001 30.884 1.00 93.31 371 GLY A N 1
ATOM 2753 C CA . GLY A 1 371 ? -15.809 -8.007 30.164 1.00 93.31 371 GLY A CA 1
ATOM 2754 C C . GLY A 1 371 ? -15.920 -7.819 28.651 1.00 93.31 371 GLY A C 1
ATOM 2755 O O . GLY A 1 371 ? -16.575 -6.881 28.186 1.00 93.31 371 GLY A O 1
ATOM 2756 N N . ASN A 1 372 ? -15.268 -8.706 27.901 1.00 87.38 372 ASN A N 1
ATOM 2757 C CA . ASN A 1 372 ? -15.336 -8.757 26.439 1.00 87.38 372 ASN A CA 1
ATOM 2758 C C . ASN A 1 372 ? -16.105 -9.981 25.937 1.00 87.38 372 ASN A C 1
ATOM 2760 O O . ASN A 1 372 ? -16.110 -11.015 26.647 1.00 87.38 372 ASN A O 1
#

Foldseek 3Di:
DDDDDDDDDDDPDPDDDPPPPPPPPPPPPDDDDPPADPAAPVPDDPDDFFDKHKDKDKFKDWDAWPDKPPCGDKDWDADPDLQKFFPDKDKFWPDWDADKDDWDKDFPDFQRPVVSLVVLVVLLVVLVVLLVVLVVLLPPDDDPLNVVLVVLSVVLVVLSVVLVQLSVLSVVRSRHRTTMITGDMIGDFFQDDDPSPITGMIMIIMMIMGMMGGSGDSVVSSVVSVVSSVVSSVSSVVSSVVVVVVVPDWDDWFKDKAWQLDFKDKDFTPDWFFKFPDKDKWKDLAPPPDDTDTQQEDDDPVQVVCVVVLVFWPDSVGTFQHKWKQDVPPGIDTDPGIDGHPGIDRMIIIYGTGHNVSSNRMGMIMMIITTD

Secondary structure (DSSP, 8-state):
-----------------------------PPPPTT--SSBGGG-SSPPTT-EEEEEEEEEEEE-TT-----PPPEEE----TTEEEEEEEEEEEEEESEEE--EEEEEES-TTHHHHHHHHHHHHHHHHHHHHHHHHHTT--HHHHHHHHHHHHHHHHHHHHHHHHHHHHHHHHHH--EEEEEPPEEEPEEESTTS-EEE-EEEEEEEEEEEEE---HHHHHHHHHHHHHHHHHHHHHHHHHHHHHHHS-PPPEEEEEETTSSSEEEEEEEEEEEEEEEEEEEESSTTTS--B-TB---HHHHHHHGGGGGG-SSTTS-TTBEEEEETTTEEEE--S-EEEEEEEEEEEEEESS-TTTGGG-EEEEEEEEE-

Radius of gyration: 45.55 Å; chains: 1; bounding box: 114×48×133 Å

Organism: NCBI:txid329571